Protein AF-A0A5N6DD49-F1 (afdb_monomer_lite)

Structure (mmCIF, N/CA/C/O backbone):
data_AF-A0A5N6DD49-F1
#
_entry.id   AF-A0A5N6DD49-F1
#
loop_
_atom_site.group_PDB
_atom_site.id
_atom_site.type_symbol
_atom_site.label_atom_id
_atom_site.label_alt_id
_atom_site.label_comp_id
_atom_site.label_asym_id
_atom_site.label_entity_id
_atom_site.label_seq_id
_atom_site.pdbx_PDB_ins_code
_atom_site.Cartn_x
_atom_site.Cartn_y
_atom_site.Cartn_z
_atom_site.occupancy
_atom_site.B_iso_or_equiv
_atom_site.auth_seq_id
_atom_site.auth_comp_id
_atom_site.auth_asym_id
_atom_site.auth_atom_id
_atom_site.pdbx_PDB_model_num
ATOM 1 N N . MET A 1 1 ? -5.423 -3.785 -20.013 1.00 72.06 1 MET A N 1
ATOM 2 C CA . MET A 1 1 ? -5.056 -3.921 -18.580 1.00 72.06 1 MET A CA 1
ATOM 3 C C . MET A 1 1 ? -4.762 -2.539 -18.004 1.00 72.06 1 MET A C 1
ATOM 5 O O . MET A 1 1 ? -4.440 -1.664 -18.787 1.00 72.06 1 MET A O 1
ATOM 9 N N . THR A 1 2 ? -4.867 -2.304 -16.691 1.00 79.69 2 THR A N 1
ATOM 10 C CA . THR A 1 2 ? -4.459 -1.018 -16.082 1.00 79.69 2 THR A CA 1
ATOM 11 C C . THR A 1 2 ? -3.216 -1.173 -15.208 1.00 79.69 2 THR A C 1
ATOM 13 O O . THR A 1 2 ? -3.208 -2.033 -14.331 1.00 79.69 2 THR A O 1
ATOM 16 N N . VAL A 1 3 ? -2.209 -0.320 -15.393 1.00 82.31 3 VAL A N 1
ATOM 17 C CA . VAL A 1 3 ? -0.974 -0.258 -14.591 1.00 82.31 3 VAL A CA 1
ATOM 18 C C . VAL A 1 3 ? -1.020 0.966 -13.677 1.00 82.31 3 VAL A C 1
ATOM 20 O O . VAL A 1 3 ? -1.452 2.036 -14.096 1.00 82.31 3 VAL A O 1
ATOM 23 N N . GLN A 1 4 ? -0.597 0.816 -12.421 1.00 85.19 4 GLN A N 1
ATOM 24 C CA . GLN A 1 4 ? -0.536 1.918 -11.457 1.00 85.19 4 GLN A CA 1
ATOM 25 C C . GLN A 1 4 ? 0.721 2.776 -11.691 1.00 85.19 4 GLN A C 1
ATOM 27 O O . GLN A 1 4 ? 1.830 2.243 -11.64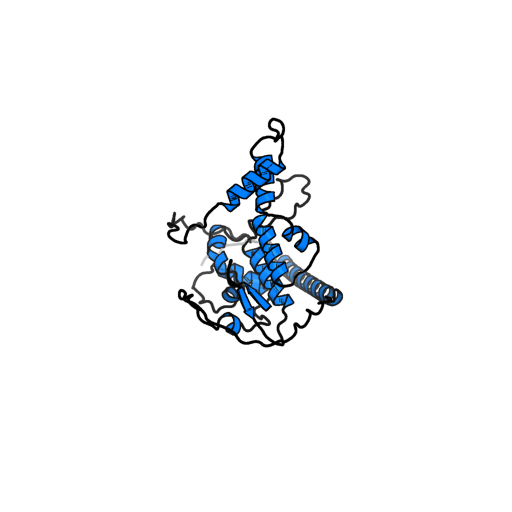3 1.00 85.19 4 GLN A O 1
ATOM 32 N N . THR A 1 5 ? 0.549 4.086 -11.898 1.00 81.38 5 THR A N 1
ATOM 33 C CA . THR A 1 5 ? 1.644 5.051 -12.171 1.00 81.38 5 THR A CA 1
ATOM 34 C C . THR A 1 5 ? 1.873 6.051 -11.028 1.00 81.38 5 THR A C 1
ATOM 36 O O . THR A 1 5 ? 2.933 6.665 -10.912 1.00 81.38 5 THR A O 1
ATOM 39 N N . SER A 1 6 ? 0.892 6.189 -10.133 1.00 84.00 6 SER A N 1
ATOM 40 C CA . SER A 1 6 ? 1.010 6.902 -8.856 1.00 84.00 6 SER A CA 1
ATOM 41 C C . SER A 1 6 ? 0.106 6.267 -7.792 1.00 84.00 6 SER A C 1
ATOM 43 O O . SER A 1 6 ? -0.527 5.239 -8.034 1.00 84.00 6 SER A O 1
ATOM 45 N N . SER A 1 7 ? 0.024 6.854 -6.595 1.00 78.19 7 SER A N 1
ATOM 46 C CA . SER A 1 7 ? -0.873 6.374 -5.536 1.00 78.19 7 SER A CA 1
ATOM 47 C C . SER A 1 7 ? -2.344 6.347 -5.977 1.00 78.19 7 SER A C 1
ATOM 49 O O . SER A 1 7 ? -3.055 5.409 -5.624 1.00 78.19 7 SER A O 1
ATOM 51 N N . SER A 1 8 ? -2.780 7.309 -6.795 1.00 78.19 8 SER A N 1
ATOM 52 C CA . SER A 1 8 ? -4.178 7.477 -7.216 1.00 78.19 8 SER A CA 1
ATOM 53 C C . SER A 1 8 ? -4.422 7.261 -8.717 1.00 78.19 8 SER A C 1
ATOM 55 O O . SER A 1 8 ? -5.568 7.050 -9.118 1.00 78.19 8 SER A O 1
ATOM 57 N N . SER A 1 9 ? -3.380 7.266 -9.556 1.00 80.69 9 SER A N 1
ATOM 58 C CA . SER A 1 9 ? -3.515 7.181 -11.018 1.00 80.69 9 SER A CA 1
ATOM 59 C C . SER A 1 9 ? -3.185 5.807 -11.596 1.00 80.69 9 SER A C 1
ATOM 61 O O . SER A 1 9 ? -2.289 5.087 -11.144 1.00 80.69 9 SER A O 1
ATOM 63 N N . PHE A 1 10 ? -3.907 5.471 -12.664 1.00 83.88 10 PHE A N 1
ATOM 64 C CA . PHE A 1 10 ? -3.741 4.244 -13.428 1.00 83.88 10 PHE A CA 1
ATOM 65 C C . PHE A 1 10 ? -3.747 4.564 -14.920 1.00 83.88 10 PHE A C 1
ATOM 67 O O . PHE A 1 10 ? -4.508 5.421 -15.359 1.00 83.88 10 PHE A O 1
ATOM 74 N N . ARG A 1 11 ? -2.945 3.837 -15.696 1.00 81.06 11 ARG A N 1
ATOM 75 C CA . ARG A 1 11 ? -2.890 3.943 -17.156 1.00 81.06 11 ARG A CA 1
ATOM 76 C C . ARG A 1 11 ? -3.337 2.634 -17.790 1.00 81.06 11 ARG A C 1
ATOM 78 O O . ARG A 1 11 ? -2.928 1.563 -17.341 1.00 81.06 11 ARG A O 1
ATOM 85 N N . SER A 1 12 ? -4.175 2.714 -18.818 1.00 78.88 12 SER A N 1
ATOM 86 C CA . SER A 1 12 ? -4.549 1.552 -19.624 1.00 78.88 12 SER A CA 1
ATOM 87 C C . SER A 1 12 ? -3.409 1.186 -20.570 1.00 78.88 12 SER A C 1
ATOM 89 O O . SER A 1 12 ? -2.875 2.048 -21.253 1.00 78.88 12 SER A O 1
ATOM 91 N N . VAL A 1 13 ? -3.055 -0.092 -20.600 1.00 73.94 13 VAL A N 1
ATOM 92 C CA . VAL A 1 13 ? -2.036 -0.683 -21.468 1.00 73.94 13 VAL A CA 1
ATOM 93 C C . VAL A 1 13 ? -2.682 -1.830 -22.244 1.00 73.94 13 VAL A C 1
ATOM 95 O O . VAL A 1 13 ? -3.425 -2.640 -21.663 1.00 73.94 13 VAL A O 1
ATOM 98 N N . SER A 1 14 ? -2.412 -1.899 -23.545 1.00 66.38 14 SER A N 1
ATOM 99 C CA . SER A 1 14 ? -2.896 -2.938 -24.457 1.00 66.38 14 SER A CA 1
ATOM 100 C C . SER A 1 14 ? -1.765 -3.419 -25.357 1.00 66.38 14 SER A C 1
ATOM 102 O O . SER A 1 14 ? -1.079 -2.603 -25.953 1.00 66.38 14 SER A O 1
ATOM 104 N N . GLY A 1 15 ? -1.608 -4.731 -25.494 1.00 64.06 15 GLY A N 1
ATOM 105 C CA . GLY A 1 15 ? -0.624 -5.351 -26.378 1.00 64.06 15 GLY A CA 1
ATOM 106 C C . GLY A 1 15 ? -0.902 -6.847 -26.488 1.00 64.06 15 GLY A C 1
ATOM 107 O O . GLY A 1 15 ? -1.426 -7.439 -25.542 1.00 64.06 15 GLY A O 1
ATOM 108 N N . SER A 1 16 ? -0.614 -7.436 -27.650 1.00 62.53 16 SER A N 1
ATOM 109 C CA . SER A 1 16 ? -0.923 -8.843 -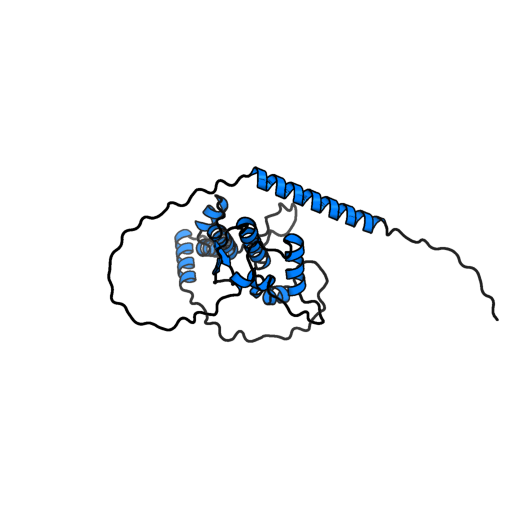27.944 1.00 62.53 16 SER A CA 1
ATOM 110 C C . SER A 1 16 ? -0.049 -9.826 -27.163 1.00 62.53 16 SER A C 1
ATOM 112 O O . SER A 1 16 ? -0.520 -10.906 -26.825 1.00 62.53 16 SER A O 1
ATOM 114 N N . ASP A 1 17 ? 1.178 -9.421 -26.817 1.00 69.75 17 ASP A N 1
ATOM 115 C CA . ASP A 1 17 ? 2.213 -10.309 -26.267 1.00 69.75 17 ASP A CA 1
ATOM 116 C C . ASP A 1 17 ? 2.582 -9.942 -24.817 1.00 69.75 17 ASP A C 1
ATOM 118 O O . ASP A 1 17 ? 3.679 -10.226 -24.339 1.00 69.75 17 ASP A O 1
ATOM 122 N N . ILE A 1 18 ? 1.690 -9.254 -24.098 1.00 74.12 18 ILE A N 1
ATOM 123 C CA . ILE A 1 18 ? 1.957 -8.827 -22.722 1.00 74.12 18 ILE A CA 1
ATOM 124 C C . ILE A 1 18 ? 1.786 -10.021 -21.769 1.00 74.12 18 ILE A C 1
ATOM 126 O O . ILE A 1 18 ? 0.664 -10.491 -21.571 1.00 74.12 18 ILE A O 1
ATOM 130 N N . ASP A 1 19 ? 2.860 -10.443 -21.084 1.00 84.88 19 ASP A N 1
ATOM 131 C CA . ASP A 1 19 ? 2.749 -11.238 -19.848 1.00 84.88 19 ASP A CA 1
ATOM 132 C C . ASP A 1 19 ? 2.123 -10.373 -18.742 1.00 84.88 19 ASP A C 1
ATOM 134 O O . ASP A 1 19 ? 2.788 -9.715 -17.933 1.00 84.88 19 ASP A O 1
ATOM 138 N N . TRP A 1 20 ? 0.793 -10.333 -18.751 1.00 83.25 20 TRP A N 1
ATOM 139 C CA . TRP A 1 20 ? -0.009 -9.535 -17.833 1.00 83.25 20 TRP A CA 1
ATOM 140 C C . TRP A 1 20 ? 0.199 -9.962 -16.379 1.00 83.25 20 TRP A C 1
ATOM 142 O O . TRP A 1 20 ? 0.123 -9.118 -15.484 1.00 83.25 20 TRP A O 1
ATOM 152 N N . PHE A 1 21 ? 0.484 -11.246 -16.134 1.00 88.88 21 PHE A N 1
ATOM 153 C CA . PHE A 1 21 ? 0.705 -11.765 -14.792 1.00 88.88 21 PHE A CA 1
ATOM 154 C C . PHE A 1 21 ? 2.011 -11.217 -14.223 1.00 88.88 21 PHE A C 1
ATOM 156 O O . PHE A 1 21 ? 2.026 -10.715 -13.100 1.00 88.88 21 PHE A O 1
ATOM 163 N N . ASP A 1 22 ? 3.094 -11.248 -15.003 1.00 89.75 22 ASP A N 1
ATOM 164 C CA . ASP A 1 22 ? 4.382 -10.672 -14.612 1.00 89.75 22 ASP A CA 1
ATOM 165 C C . ASP A 1 22 ? 4.272 -9.167 -14.317 1.00 89.75 22 ASP A C 1
ATOM 167 O O . ASP A 1 22 ? 4.733 -8.702 -13.270 1.00 89.75 22 ASP A O 1
ATOM 171 N N . VAL A 1 23 ? 3.573 -8.410 -15.168 1.00 89.62 23 VAL A N 1
ATOM 172 C CA . VAL A 1 23 ? 3.316 -6.975 -14.949 1.00 89.62 23 VAL A CA 1
ATOM 173 C C . VAL A 1 23 ? 2.520 -6.749 -13.664 1.00 89.62 23 VAL A C 1
ATOM 175 O O . VAL A 1 23 ? 2.908 -5.934 -12.823 1.00 89.62 23 VAL A O 1
ATOM 178 N N . ALA A 1 24 ? 1.419 -7.478 -13.483 1.00 90.69 24 ALA A N 1
ATOM 179 C CA . ALA A 1 24 ? 0.554 -7.363 -12.316 1.00 90.69 24 ALA A CA 1
ATOM 180 C C . ALA A 1 24 ? 1.310 -7.705 -11.021 1.00 90.69 24 ALA A C 1
ATOM 182 O O . ALA A 1 24 ? 1.208 -6.989 -10.021 1.00 90.69 24 ALA A O 1
ATOM 183 N N . TYR A 1 25 ? 2.124 -8.759 -11.055 1.00 92.44 25 TYR A N 1
ATOM 184 C CA . TYR A 1 25 ? 2.948 -9.191 -9.934 1.00 92.44 25 TYR A CA 1
ATOM 185 C C . TYR A 1 25 ? 4.006 -8.144 -9.565 1.00 92.44 25 TYR A C 1
ATOM 187 O O . TYR A 1 25 ? 4.161 -7.812 -8.389 1.00 92.44 25 TYR A O 1
ATOM 195 N N . ARG A 1 26 ? 4.679 -7.547 -10.557 1.00 93.19 26 ARG A N 1
ATOM 196 C CA . ARG A 1 26 ? 5.645 -6.454 -10.343 1.00 93.19 26 ARG A CA 1
ATOM 197 C C . ARG A 1 26 ? 4.991 -5.217 -9.738 1.00 93.19 26 ARG A C 1
ATOM 199 O O . ARG A 1 26 ? 5.568 -4.616 -8.835 1.00 93.19 26 ARG A O 1
ATOM 206 N N . VAL A 1 27 ? 3.783 -4.852 -10.179 1.00 92.88 27 VAL A N 1
ATOM 207 C CA . VAL A 1 27 ? 3.020 -3.732 -9.598 1.00 92.88 27 VAL A CA 1
ATOM 208 C C . VAL A 1 27 ? 2.700 -3.994 -8.122 1.00 92.88 27 VAL A C 1
ATOM 210 O O . VAL A 1 27 ? 2.912 -3.106 -7.293 1.00 92.88 27 VAL A O 1
ATOM 213 N N . LEU A 1 28 ? 2.256 -5.206 -7.769 1.00 93.81 28 LEU A N 1
ATOM 214 C CA . LEU A 1 28 ? 2.026 -5.580 -6.368 1.00 93.81 28 LEU A CA 1
ATOM 215 C C . LEU A 1 28 ? 3.316 -5.585 -5.549 1.00 93.81 28 LEU A C 1
ATOM 217 O O . LEU A 1 28 ? 3.336 -5.070 -4.433 1.00 93.81 28 LEU A O 1
ATOM 221 N N . TRP A 1 29 ? 4.408 -6.112 -6.097 1.00 93.31 29 TRP A N 1
ATOM 222 C CA . TRP A 1 29 ? 5.694 -6.121 -5.409 1.00 93.31 29 TRP A CA 1
ATOM 223 C C . TRP A 1 29 ? 6.203 -4.701 -5.136 1.00 93.31 29 TRP A C 1
ATOM 225 O O . TRP A 1 29 ? 6.680 -4.406 -4.042 1.00 93.31 29 TRP A O 1
ATOM 235 N N . LEU A 1 30 ? 6.036 -3.789 -6.096 1.00 93.12 30 LEU A N 1
ATOM 236 C CA . LEU A 1 30 ? 6.362 -2.377 -5.915 1.00 93.12 30 LEU A CA 1
ATOM 237 C C . LEU A 1 30 ? 5.460 -1.701 -4.880 1.00 93.12 30 LEU A C 1
ATOM 239 O O . LEU A 1 30 ? 5.961 -0.912 -4.084 1.00 93.12 30 LEU A O 1
ATOM 243 N N . TYR A 1 31 ? 4.164 -2.031 -4.827 1.00 93.19 31 TYR A N 1
ATOM 244 C CA . TYR A 1 31 ? 3.298 -1.563 -3.740 1.00 93.19 31 TYR A CA 1
ATOM 245 C C . TYR A 1 31 ? 3.819 -2.036 -2.382 1.00 93.19 31 TYR A C 1
ATOM 247 O O . TYR A 1 31 ? 3.979 -1.228 -1.469 1.00 93.19 31 TYR A O 1
ATOM 255 N N . ALA A 1 32 ? 4.155 -3.321 -2.264 1.00 91.06 32 ALA A N 1
ATOM 256 C CA . ALA A 1 32 ? 4.719 -3.880 -1.044 1.00 91.06 32 ALA A CA 1
ATOM 257 C C . ALA A 1 32 ? 6.033 -3.189 -0.648 1.00 91.06 32 ALA A C 1
ATOM 259 O O . ALA A 1 32 ? 6.237 -2.908 0.529 1.00 91.06 32 ALA A O 1
ATOM 260 N N . LEU A 1 33 ? 6.900 -2.863 -1.613 1.00 88.94 33 LEU A N 1
ATOM 261 C CA . LEU A 1 33 ? 8.142 -2.134 -1.357 1.00 88.94 33 LEU A CA 1
ATOM 262 C C . LEU A 1 33 ? 7.893 -0.681 -0.929 1.00 88.94 33 LEU A C 1
ATOM 264 O O . LEU A 1 33 ? 8.643 -0.159 -0.107 1.00 88.94 33 LEU A O 1
ATOM 268 N N . ARG A 1 34 ? 6.858 -0.018 -1.455 1.00 90.38 34 ARG A N 1
ATOM 269 C CA . ARG A 1 34 ? 6.469 1.333 -1.020 1.00 90.38 34 ARG A CA 1
ATOM 270 C C . ARG A 1 34 ? 5.955 1.313 0.412 1.00 90.38 34 ARG A C 1
ATOM 272 O O . ARG A 1 34 ? 6.434 2.089 1.233 1.00 90.38 34 ARG A O 1
ATOM 279 N N . GLU A 1 35 ? 5.057 0.385 0.724 1.00 89.12 35 GLU A N 1
ATOM 280 C CA . GLU A 1 35 ? 4.308 0.369 1.983 1.00 89.12 35 GLU A CA 1
ATOM 281 C C . GLU A 1 35 ? 4.829 -0.635 3.021 1.00 89.12 35 GLU A C 1
ATOM 283 O O . GLU A 1 35 ? 4.144 -0.927 3.997 1.00 89.12 35 GLU A O 1
ATOM 288 N N . TYR A 1 36 ? 6.055 -1.151 2.871 1.00 83.56 36 TYR A N 1
ATOM 289 C CA . TYR A 1 36 ? 6.581 -2.236 3.717 1.00 83.56 36 TYR A CA 1
ATOM 290 C C . TYR A 1 36 ? 6.594 -1.929 5.225 1.00 83.56 36 TYR A C 1
ATOM 292 O O . TYR A 1 36 ? 6.574 -2.853 6.035 1.00 83.56 36 TYR A O 1
ATOM 300 N N . LEU A 1 37 ? 6.667 -0.649 5.606 1.00 79.44 37 LEU A N 1
ATOM 301 C CA . LEU A 1 37 ? 6.656 -0.208 7.005 1.00 79.44 37 LEU A CA 1
ATOM 302 C C . LEU A 1 37 ? 5.273 -0.330 7.650 1.00 79.44 37 LEU A C 1
ATOM 304 O O . LEU A 1 37 ? 5.179 -0.536 8.857 1.00 79.44 37 LEU A O 1
ATOM 308 N N . GLU A 1 38 ? 4.222 -0.191 6.846 1.00 82.06 38 GLU A N 1
ATOM 309 C CA . GLU A 1 38 ? 2.825 -0.208 7.285 1.00 82.06 38 GLU A CA 1
ATOM 310 C C . GLU A 1 38 ? 2.114 -1.517 6.916 1.00 82.06 38 GLU A C 1
ATOM 312 O O . GLU A 1 38 ? 1.071 -1.859 7.482 1.00 82.06 38 GLU A O 1
ATOM 317 N N . MET A 1 39 ? 2.705 -2.289 6.001 1.00 80.19 39 MET A N 1
ATOM 318 C CA . MET A 1 39 ? 2.295 -3.649 5.696 1.00 80.19 39 MET A CA 1
ATOM 319 C C . MET A 1 39 ? 2.447 -4.547 6.930 1.00 80.19 39 MET A C 1
ATOM 321 O O . MET A 1 39 ? 3.466 -4.506 7.627 1.00 80.19 39 MET A O 1
ATOM 325 N N . PRO A 1 40 ? 1.457 -5.410 7.202 1.00 67.25 40 PRO A N 1
ATOM 326 C CA . PRO A 1 40 ? 1.529 -6.322 8.328 1.00 67.25 40 PRO A CA 1
ATOM 327 C C . PRO A 1 40 ? 2.702 -7.287 8.157 1.00 67.25 40 PRO A C 1
ATOM 329 O O . PRO A 1 40 ? 2.756 -8.064 7.205 1.00 67.25 40 PRO A O 1
ATOM 332 N N . ALA A 1 41 ? 3.623 -7.294 9.119 1.00 61.66 41 ALA A N 1
ATOM 333 C CA . ALA A 1 41 ? 4.551 -8.404 9.247 1.00 61.66 41 ALA A CA 1
ATOM 334 C C . ALA A 1 41 ? 3.756 -9.637 9.686 1.00 61.66 41 ALA A C 1
ATOM 336 O O . ALA A 1 41 ? 2.996 -9.559 10.657 1.00 61.66 41 ALA A O 1
ATOM 337 N N . GLU A 1 42 ? 3.944 -10.777 9.013 1.00 56.69 42 GLU A N 1
ATOM 338 C CA . GLU A 1 42 ? 3.375 -12.030 9.501 1.00 56.69 42 GLU A CA 1
ATOM 339 C C . GLU A 1 42 ? 3.728 -12.198 10.986 1.00 56.69 42 GLU A C 1
ATOM 341 O O . GLU A 1 42 ? 4.899 -12.013 11.363 1.00 56.69 42 GLU A O 1
ATOM 346 N N . PRO A 1 43 ? 2.749 -12.529 11.848 1.00 53.75 43 PRO A N 1
ATOM 347 C CA . PRO A 1 43 ? 3.016 -12.819 13.241 1.00 53.75 43 PRO A CA 1
ATOM 348 C C . PRO A 1 43 ? 3.829 -14.110 13.299 1.00 53.75 43 PRO A C 1
ATOM 350 O O . PRO A 1 43 ? 3.301 -15.212 13.442 1.00 53.75 43 PRO A O 1
ATOM 353 N N . LYS A 1 44 ? 5.153 -13.987 13.181 1.00 52.53 44 LYS A N 1
ATOM 354 C CA . LYS A 1 44 ? 6.063 -15.086 13.478 1.00 52.53 44 LYS A CA 1
ATOM 355 C C . LYS A 1 44 ? 5.764 -15.484 14.918 1.00 52.53 44 LYS A C 1
ATOM 357 O O . LYS A 1 44 ? 5.856 -14.636 15.808 1.00 52.53 44 LYS A O 1
ATOM 362 N N . LYS A 1 45 ? 5.398 -16.750 15.146 1.00 49.97 45 LYS A N 1
ATOM 363 C CA . LYS A 1 45 ? 5.266 -17.344 16.485 1.00 49.97 45 LYS A CA 1
ATOM 364 C C . LYS A 1 45 ? 6.631 -17.271 17.178 1.00 49.97 45 LYS A C 1
ATOM 366 O O . LYS A 1 45 ? 7.409 -18.216 17.142 1.00 49.97 45 LYS A O 1
ATOM 371 N N . LYS A 1 46 ? 6.976 -16.117 17.744 1.00 51.47 46 LYS A N 1
ATOM 372 C CA . LYS A 1 46 ? 8.187 -15.941 18.540 1.00 51.47 46 LYS A CA 1
ATOM 373 C C . LYS A 1 46 ? 7.854 -16.370 19.963 1.00 51.47 46 LYS A C 1
ATOM 375 O O . LYS A 1 46 ? 6.980 -15.784 20.590 1.00 51.47 46 LYS A O 1
ATOM 380 N N . LEU A 1 47 ? 8.564 -17.383 20.457 1.00 53.06 47 LEU A N 1
ATOM 381 C CA . LEU A 1 47 ? 8.446 -17.886 21.833 1.00 53.06 47 LEU A CA 1
ATOM 382 C C . LEU A 1 47 ? 8.877 -16.844 22.885 1.00 53.06 47 LEU A C 1
ATOM 384 O O . LEU A 1 47 ? 8.472 -16.937 24.036 1.00 53.06 47 LEU A O 1
ATOM 388 N N . ALA A 1 48 ? 9.637 -15.822 22.486 1.00 51.69 48 ALA A N 1
ATOM 389 C CA . ALA A 1 48 ? 9.919 -14.631 23.280 1.00 51.69 48 ALA A CA 1
ATOM 390 C C . ALA A 1 48 ? 10.358 -13.499 22.338 1.00 51.69 48 ALA A C 1
ATOM 392 O O . ALA A 1 48 ? 11.449 -13.520 21.773 1.00 51.69 48 ALA A O 1
ATOM 393 N N . GLY A 1 49 ? 9.488 -12.525 22.100 1.00 48.62 49 GLY A N 1
ATOM 394 C CA . GLY A 1 49 ? 9.805 -11.332 21.321 1.00 48.62 49 GLY A CA 1
ATOM 395 C C . GLY A 1 49 ? 8.629 -10.358 21.335 1.00 48.62 49 GLY A C 1
ATOM 396 O O . GLY A 1 49 ? 7.497 -10.800 21.543 1.00 48.62 49 GLY A O 1
ATOM 397 N N . PRO A 1 50 ? 8.866 -9.048 21.145 1.00 44.12 50 PRO A N 1
ATOM 398 C CA . PRO A 1 50 ? 7.779 -8.080 21.081 1.00 44.12 50 PRO A CA 1
ATOM 399 C C . PRO A 1 50 ? 6.783 -8.493 19.992 1.00 44.12 50 PRO A C 1
ATOM 401 O O . PRO A 1 50 ? 7.186 -8.998 18.937 1.00 44.12 50 PRO A O 1
ATOM 404 N N . ARG A 1 51 ? 5.484 -8.330 20.287 1.00 47.97 51 ARG A N 1
ATOM 405 C CA . ARG A 1 51 ? 4.383 -8.627 19.357 1.00 47.97 51 ARG A CA 1
ATOM 406 C C . ARG A 1 51 ? 4.695 -7.978 18.003 1.00 47.97 51 ARG A C 1
ATOM 408 O O . ARG A 1 51 ? 5.195 -6.855 17.973 1.00 47.97 51 ARG A O 1
ATOM 415 N N . SER A 1 52 ? 4.447 -8.702 16.909 1.00 54.03 52 SER A N 1
ATOM 416 C CA . SER A 1 52 ? 4.563 -8.171 15.544 1.00 54.03 52 SER A CA 1
ATOM 417 C C . SER A 1 52 ? 3.868 -6.810 15.452 1.00 54.03 52 SER A C 1
ATOM 419 O O . SER A 1 52 ? 2.826 -6.620 16.084 1.00 54.03 52 SER A O 1
ATOM 421 N N . GLY A 1 53 ? 4.474 -5.875 14.713 1.00 58.06 53 GLY A N 1
ATOM 422 C CA . GLY A 1 53 ? 3.979 -4.507 14.562 1.00 58.06 53 GLY A CA 1
ATOM 423 C C . GLY A 1 53 ? 2.492 -4.456 14.205 1.00 58.06 53 GLY A C 1
ATOM 424 O O . GLY A 1 53 ? 1.958 -5.363 13.566 1.00 58.06 53 GLY A O 1
ATOM 425 N N . GLN A 1 54 ? 1.823 -3.413 14.688 1.00 64.00 54 GLN A N 1
ATOM 426 C CA . GLN A 1 54 ? 0.394 -3.200 14.500 1.00 64.00 54 GLN A CA 1
ATOM 427 C C . GLN A 1 54 ? 0.070 -3.070 13.003 1.00 64.00 54 GLN A C 1
ATOM 429 O O . GLN A 1 54 ? 0.732 -2.328 12.287 1.00 64.00 54 GLN A O 1
ATOM 434 N N . VAL A 1 55 ? -0.929 -3.822 12.539 1.00 69.31 55 VAL A N 1
ATOM 435 C CA . VAL A 1 55 ? -1.378 -3.846 11.137 1.00 69.31 55 VAL A CA 1
ATOM 436 C C . VAL A 1 55 ? -1.923 -2.470 10.752 1.00 69.31 55 VAL A C 1
ATOM 438 O O . VAL A 1 55 ? -2.783 -1.966 11.469 1.00 69.31 55 VAL A O 1
ATOM 441 N N . ASN A 1 56 ? -1.504 -1.871 9.635 1.00 83.69 56 ASN A N 1
ATOM 442 C CA . ASN A 1 56 ? -2.289 -0.790 9.038 1.00 83.69 56 ASN A CA 1
ATOM 443 C C . ASN A 1 56 ? -3.369 -1.403 8.130 1.00 83.69 56 ASN A C 1
ATOM 445 O O . ASN A 1 56 ? -3.085 -1.864 7.023 1.00 83.69 56 ASN A O 1
ATOM 449 N N . GLU A 1 57 ? -4.616 -1.454 8.609 1.00 87.19 57 GLU A N 1
ATOM 450 C CA . GLU A 1 57 ? -5.744 -2.046 7.881 1.00 87.19 57 GLU A CA 1
ATOM 451 C C . GLU A 1 57 ? -6.024 -1.326 6.565 1.00 87.19 57 GLU A C 1
ATOM 453 O O . GLU A 1 57 ? -6.433 -1.974 5.604 1.00 87.19 57 GLU A O 1
ATOM 458 N N . LYS A 1 58 ? -5.752 -0.018 6.496 1.00 88.81 58 LYS A N 1
ATOM 459 C CA . LYS A 1 58 ? -5.948 0.773 5.280 1.00 88.81 58 LYS A CA 1
ATOM 460 C C . LYS A 1 58 ? -4.982 0.343 4.179 1.00 88.81 58 LYS A C 1
ATOM 462 O O . LYS A 1 58 ? -5.425 0.045 3.076 1.00 88.81 58 LYS A O 1
ATOM 467 N N . VAL A 1 59 ? -3.695 0.204 4.499 1.00 90.25 59 VAL A N 1
ATOM 468 C CA . VAL A 1 59 ? -2.675 -0.280 3.550 1.00 90.25 59 VAL A CA 1
ATOM 469 C C . VAL A 1 59 ? -2.988 -1.697 3.077 1.00 90.25 59 VAL A C 1
ATOM 471 O O . VAL A 1 59 ? -2.863 -2.007 1.895 1.00 90.25 59 VAL A O 1
ATOM 474 N N . LEU A 1 60 ? -3.447 -2.569 3.978 1.00 89.81 60 LEU A N 1
ATOM 475 C CA . LEU A 1 60 ? -3.814 -3.933 3.603 1.00 89.81 60 LEU A CA 1
ATOM 476 C C . LEU A 1 60 ? -5.056 -3.976 2.694 1.00 89.81 60 LEU A C 1
ATOM 478 O O . LEU A 1 60 ? -5.088 -4.748 1.735 1.00 89.81 60 LEU A O 1
ATOM 482 N N . PHE A 1 61 ? -6.065 -3.149 2.980 1.00 91.38 61 PHE A N 1
ATOM 483 C CA . PHE A 1 61 ? -7.260 -3.009 2.149 1.00 91.38 61 PHE A CA 1
ATOM 484 C C . PHE A 1 61 ? -6.922 -2.449 0.761 1.00 91.38 61 PHE A C 1
ATOM 486 O O . PHE A 1 61 ? -7.393 -2.964 -0.253 1.00 91.38 61 PHE A O 1
ATOM 493 N N . GLU A 1 62 ? -6.070 -1.428 0.695 1.00 92.00 62 GLU A N 1
ATOM 494 C CA . GLU A 1 62 ? -5.595 -0.845 -0.560 1.00 92.00 62 GLU A CA 1
ATOM 495 C C . GLU A 1 62 ? -4.768 -1.846 -1.376 1.00 92.00 62 GLU A C 1
ATOM 497 O O . GLU A 1 62 ? -4.970 -1.963 -2.586 1.00 92.00 62 GLU A O 1
ATOM 502 N N . PHE A 1 63 ? -3.904 -2.633 -0.728 1.00 93.38 63 PHE A N 1
ATOM 503 C CA . PHE A 1 63 ? -3.165 -3.713 -1.380 1.00 93.38 63 PHE A CA 1
ATOM 504 C C . PHE A 1 63 ? -4.104 -4.773 -1.973 1.00 93.38 63 PHE A C 1
ATOM 506 O O . PHE A 1 63 ? -3.948 -5.166 -3.131 1.00 93.38 63 PHE A O 1
ATOM 513 N N . ALA A 1 64 ? -5.123 -5.199 -1.217 1.00 93.44 64 ALA A N 1
ATOM 514 C CA . ALA A 1 64 ? -6.143 -6.129 -1.703 1.00 93.44 64 ALA A CA 1
ATOM 515 C C . ALA A 1 64 ? -6.966 -5.532 -2.859 1.00 93.44 64 ALA A C 1
ATOM 517 O O . ALA A 1 64 ? -7.243 -6.222 -3.842 1.00 93.44 64 ALA A O 1
ATOM 518 N N . SER A 1 65 ? -7.302 -4.242 -2.779 1.00 92.69 65 SER A N 1
ATOM 519 C CA . SER A 1 65 ? -8.016 -3.500 -3.828 1.00 92.69 65 SER A CA 1
ATOM 520 C C . SER A 1 65 ? -7.204 -3.428 -5.112 1.00 92.69 65 SER A C 1
ATOM 522 O O . SER A 1 65 ? -7.731 -3.679 -6.197 1.00 92.69 65 SER A O 1
ATOM 524 N N . LEU A 1 66 ? -5.903 -3.157 -4.996 1.00 93.56 66 LEU A N 1
ATOM 525 C CA . LEU A 1 66 ? -4.981 -3.160 -6.122 1.00 93.56 66 LEU A CA 1
ATOM 526 C C . LEU A 1 66 ? -4.868 -4.556 -6.741 1.00 93.56 66 LEU A C 1
ATOM 528 O O . LEU A 1 66 ? -5.012 -4.691 -7.954 1.00 93.56 66 LEU A O 1
ATOM 532 N N . ALA A 1 67 ? -4.684 -5.600 -5.928 1.00 94.44 67 ALA A N 1
ATOM 533 C CA . ALA A 1 67 ? -4.615 -6.979 -6.409 1.00 94.44 67 ALA A CA 1
ATOM 534 C C . ALA A 1 67 ? -5.895 -7.376 -7.159 1.00 94.44 67 ALA A C 1
ATOM 536 O O . ALA A 1 67 ? -5.839 -7.903 -8.271 1.00 94.44 67 ALA A O 1
ATOM 537 N N . HIS A 1 68 ? -7.059 -7.038 -6.606 1.00 93.44 68 HIS A N 1
ATOM 538 C CA . HIS A 1 68 ? -8.335 -7.278 -7.264 1.00 93.44 68 HIS A CA 1
ATOM 539 C C . HIS A 1 68 ? -8.471 -6.495 -8.578 1.00 93.44 68 HIS A C 1
ATOM 541 O O . HIS A 1 68 ? -8.902 -7.048 -9.593 1.00 93.44 68 HIS A O 1
ATOM 547 N N . LYS A 1 69 ? -8.052 -5.230 -8.615 1.00 90.06 69 LYS A N 1
ATOM 548 C CA . LYS A 1 69 ? -8.067 -4.427 -9.844 1.00 90.06 69 LYS A CA 1
ATOM 549 C C . LYS A 1 69 ? -7.151 -4.998 -10.933 1.00 90.06 69 LYS A C 1
ATOM 551 O O . LYS A 1 69 ? -7.491 -4.931 -12.109 1.00 90.06 69 LYS A O 1
ATOM 556 N N . LEU A 1 70 ? -6.032 -5.603 -10.542 1.00 90.12 70 LEU A N 1
ATOM 557 C CA . LEU A 1 70 ? -5.078 -6.256 -11.443 1.00 90.12 70 LEU A CA 1
ATOM 558 C C . LEU A 1 70 ? -5.515 -7.656 -11.911 1.00 90.12 70 LEU A C 1
ATOM 560 O O . LEU A 1 70 ? -4.819 -8.268 -12.712 1.00 90.12 70 LEU A O 1
ATOM 564 N N . GLY A 1 71 ? -6.659 -8.158 -11.436 1.00 90.12 71 GLY A N 1
ATOM 565 C CA . GLY A 1 71 ? -7.213 -9.450 -11.851 1.00 90.12 71 GLY A CA 1
ATOM 566 C C . GLY A 1 71 ? -6.918 -10.614 -10.904 1.00 90.12 71 GLY A C 1
ATOM 567 O O . GLY A 1 71 ? -7.455 -11.697 -11.113 1.00 90.12 71 GLY A O 1
ATOM 568 N N . PHE A 1 72 ? -6.164 -10.410 -9.818 1.00 91.81 72 PHE A N 1
ATOM 569 C CA . PHE A 1 72 ? -5.963 -11.456 -8.813 1.00 91.81 72 PHE A CA 1
ATOM 570 C C . PHE A 1 72 ? -7.269 -11.747 -8.069 1.00 91.81 72 PHE A C 1
ATOM 572 O O . PHE A 1 72 ? -8.000 -10.838 -7.656 1.00 91.81 72 PHE A O 1
ATOM 579 N N . ARG A 1 73 ? -7.584 -13.029 -7.896 1.00 92.00 73 ARG A N 1
ATOM 580 C CA . ARG A 1 73 ? -8.788 -13.496 -7.205 1.00 92.00 73 ARG A CA 1
ATOM 581 C C . ARG A 1 73 ? -8.388 -14.565 -6.197 1.00 92.00 73 ARG A C 1
ATOM 583 O O . ARG A 1 73 ? -7.742 -15.540 -6.549 1.00 92.00 73 ARG A O 1
ATOM 590 N N . SER A 1 74 ? -8.769 -14.362 -4.946 1.00 93.56 74 SER A N 1
ATOM 591 C CA . SER A 1 74 ? -8.692 -15.366 -3.889 1.00 93.56 74 SER A CA 1
ATOM 592 C C . SER A 1 74 ? -9.742 -15.036 -2.835 1.00 93.56 74 SER A C 1
ATOM 594 O O . SER A 1 74 ? -10.122 -13.867 -2.698 1.00 93.56 74 SER A O 1
ATOM 596 N N . GLU A 1 75 ? -10.185 -16.039 -2.076 1.00 92.75 75 GLU A N 1
ATOM 597 C CA . GLU A 1 75 ? -11.089 -15.830 -0.934 1.00 92.75 75 GLU A CA 1
ATOM 598 C C . GLU A 1 75 ? -10.502 -14.791 0.024 1.00 92.75 75 GLU A C 1
ATOM 600 O O . GLU A 1 75 ? -11.176 -13.857 0.439 1.00 92.75 75 GLU A O 1
ATOM 605 N N . ARG A 1 76 ? -9.185 -14.849 0.252 1.00 90.69 76 ARG A N 1
ATOM 606 C CA . ARG A 1 76 ? -8.489 -13.898 1.117 1.00 90.69 76 ARG A CA 1
ATOM 607 C C . ARG A 1 76 ? -8.573 -12.450 0.628 1.00 90.69 76 ARG A C 1
ATOM 609 O O . ARG A 1 76 ? -8.717 -11.548 1.450 1.00 90.69 76 ARG A O 1
ATOM 616 N N . ILE A 1 77 ? -8.451 -12.214 -0.681 1.00 92.50 77 ILE A N 1
ATOM 617 C CA . ILE A 1 77 ? -8.625 -10.875 -1.262 1.00 92.50 77 ILE A CA 1
ATOM 618 C C . ILE A 1 77 ? -10.078 -10.431 -1.083 1.00 92.50 77 ILE A C 1
ATOM 620 O O . ILE A 1 77 ? -10.314 -9.303 -0.666 1.00 92.50 77 ILE A O 1
ATOM 624 N N . GLN A 1 78 ? -11.047 -11.309 -1.349 1.00 92.88 78 GLN A N 1
ATOM 625 C CA . GLN A 1 78 ? -12.469 -10.990 -1.199 1.00 92.88 78 GLN A CA 1
ATOM 626 C C . GLN A 1 78 ? -12.832 -10.649 0.252 1.00 92.88 78 GLN A C 1
ATOM 628 O O . GLN A 1 78 ? -13.482 -9.633 0.482 1.00 92.88 78 GLN A O 1
ATOM 633 N N . ASP A 1 79 ? -12.345 -11.421 1.222 1.00 91.69 79 ASP A N 1
ATOM 634 C CA . ASP A 1 79 ? -12.533 -11.158 2.650 1.00 91.69 79 ASP A CA 1
ATOM 635 C C . ASP A 1 79 ? -11.987 -9.790 3.055 1.00 91.69 79 ASP A C 1
ATOM 637 O O . ASP A 1 79 ? -12.617 -9.062 3.819 1.00 91.69 79 ASP A O 1
ATOM 641 N N . LEU A 1 80 ? -10.799 -9.425 2.559 1.00 90.50 80 LEU A N 1
ATOM 642 C CA . LEU A 1 80 ? -10.205 -8.120 2.845 1.00 90.50 80 LEU A CA 1
ATOM 643 C C . LEU A 1 80 ? -11.035 -6.981 2.249 1.00 90.50 80 LEU A C 1
ATOM 645 O O . LEU A 1 80 ? -11.181 -5.957 2.904 1.00 90.50 80 LEU A O 1
ATOM 649 N N . LEU A 1 81 ? -11.614 -7.169 1.061 1.00 91.31 81 LEU A N 1
ATOM 650 C CA . LEU A 1 81 ? -12.454 -6.166 0.400 1.00 91.31 81 LEU A CA 1
ATOM 651 C C . LEU A 1 81 ? -13.844 -6.011 1.019 1.00 91.31 81 LEU A C 1
ATOM 653 O O . LEU A 1 81 ? -14.438 -4.942 0.917 1.00 91.31 81 LEU A O 1
ATOM 657 N N . GLN A 1 82 ? -14.374 -7.057 1.653 1.00 89.88 82 GLN A N 1
ATOM 658 C CA . GLN A 1 82 ? -15.643 -6.975 2.382 1.00 89.88 82 GLN A CA 1
ATOM 659 C C . GLN A 1 82 ? -15.513 -6.207 3.704 1.00 89.88 82 GLN A C 1
ATOM 661 O O . GLN A 1 82 ? -16.519 -5.786 4.277 1.00 89.88 82 GLN A O 1
ATOM 666 N N . ARG A 1 83 ? -14.289 -6.031 4.212 1.00 87.06 83 ARG A N 1
ATOM 667 C CA . ARG A 1 83 ? -14.029 -5.319 5.464 1.00 87.06 83 ARG A CA 1
ATOM 668 C C . ARG A 1 83 ? -13.865 -3.830 5.197 1.00 87.06 83 ARG A C 1
ATOM 670 O O . ARG A 1 83 ? -13.104 -3.425 4.328 1.00 87.06 83 ARG A O 1
ATOM 677 N N . ASP A 1 84 ? -14.543 -3.020 6.000 1.00 88.44 84 ASP A N 1
ATOM 678 C CA . ASP A 1 84 ? -14.340 -1.573 6.032 1.00 88.44 84 ASP A CA 1
ATOM 679 C C . ASP A 1 84 ? -13.091 -1.264 6.892 1.00 88.44 84 ASP A C 1
ATOM 681 O O . ASP A 1 84 ? -13.107 -1.547 8.100 1.00 88.44 84 ASP A O 1
ATOM 685 N N . PRO A 1 85 ? -12.000 -0.723 6.307 1.00 90.00 85 PRO A N 1
ATOM 686 C CA . PRO A 1 85 ? -10.775 -0.436 7.049 1.00 90.00 85 PRO A CA 1
ATOM 687 C C . PRO A 1 85 ? -11.001 0.600 8.157 1.00 90.00 85 PRO A C 1
ATOM 689 O O . PRO A 1 85 ? -10.457 0.434 9.251 1.00 90.00 85 PRO A O 1
ATOM 692 N N . ASP A 1 86 ? -11.850 1.609 7.940 1.00 90.88 86 ASP A N 1
ATOM 693 C CA . ASP A 1 86 ? -12.160 2.623 8.954 1.00 90.88 86 ASP A CA 1
ATOM 694 C C . ASP A 1 86 ? -12.947 2.007 10.109 1.00 90.88 86 ASP A C 1
ATOM 696 O O . ASP A 1 86 ? -12.738 2.354 11.273 1.00 90.88 86 ASP A O 1
ATOM 700 N N . ARG A 1 87 ? -13.819 1.037 9.817 1.00 93.12 87 ARG A N 1
ATOM 701 C CA . ARG A 1 87 ? -14.547 0.276 10.843 1.00 93.12 87 ARG A CA 1
ATOM 702 C C . ARG A 1 87 ? -13.613 -0.566 11.712 1.00 93.12 87 ARG A C 1
ATOM 704 O O . ARG A 1 87 ? -13.789 -0.613 12.932 1.00 93.12 87 ARG A O 1
ATOM 711 N N . GLU A 1 88 ? -12.614 -1.214 11.118 1.00 90.69 88 GLU A N 1
ATOM 712 C CA . GLU A 1 88 ? -11.608 -1.990 11.856 1.00 90.69 88 GLU A CA 1
ATOM 713 C C . GLU A 1 88 ? -10.696 -1.085 12.697 1.00 90.69 88 GLU A C 1
ATOM 715 O O . GLU A 1 88 ? -10.457 -1.365 13.878 1.00 90.69 88 GLU A O 1
ATOM 720 N N . ILE A 1 89 ? -10.259 0.048 12.137 1.00 89.81 89 ILE A N 1
ATOM 721 C CA . ILE A 1 89 ? -9.476 1.060 12.856 1.00 89.81 89 ILE A CA 1
ATOM 722 C C . ILE A 1 89 ? -10.283 1.621 14.032 1.00 89.81 89 ILE A C 1
ATOM 724 O O . ILE A 1 89 ? -9.766 1.660 15.149 1.00 89.81 89 ILE A O 1
ATOM 728 N N . ALA A 1 90 ? -11.549 1.987 13.817 1.00 93.00 90 ALA A N 1
ATOM 729 C CA . ALA A 1 90 ? -12.454 2.484 14.850 1.00 93.00 90 ALA A CA 1
ATOM 730 C C . ALA A 1 90 ? -12.659 1.463 15.975 1.00 93.00 90 ALA A C 1
ATOM 732 O O . ALA A 1 90 ? -12.518 1.791 17.156 1.00 93.00 90 ALA A O 1
ATOM 733 N N . ARG A 1 91 ? -12.934 0.198 15.629 1.00 91.94 91 ARG A N 1
ATOM 734 C CA . ARG A 1 91 ? -13.061 -0.891 16.608 1.00 91.94 91 ARG A CA 1
ATOM 735 C C . ARG A 1 91 ? -11.791 -1.046 17.426 1.00 91.94 91 ARG A C 1
ATOM 737 O O . ARG A 1 91 ? -11.859 -1.102 18.654 1.00 91.94 91 ARG A O 1
ATOM 744 N N . ARG A 1 92 ? -10.637 -1.099 16.766 1.00 88.94 92 ARG A N 1
ATOM 745 C CA . ARG A 1 92 ? -9.352 -1.227 17.448 1.00 88.94 92 ARG A CA 1
ATOM 746 C C . ARG A 1 92 ? -9.092 -0.040 18.365 1.00 88.94 92 ARG A C 1
ATOM 748 O O . ARG A 1 92 ? -8.759 -0.265 19.522 1.00 88.94 92 ARG A O 1
ATOM 755 N N . LEU A 1 93 ? -9.284 1.187 17.880 1.00 91.56 93 LEU A N 1
ATOM 756 C CA . LEU A 1 93 ? -9.135 2.414 18.660 1.00 91.56 93 LEU A CA 1
ATOM 757 C C . LEU A 1 93 ? -9.970 2.350 19.940 1.00 91.56 93 LEU A C 1
ATOM 759 O O . LEU A 1 93 ? -9.445 2.580 21.023 1.00 91.56 93 LEU A O 1
ATOM 763 N N . LEU A 1 94 ? -11.250 1.988 19.840 1.00 91.50 94 LEU A N 1
ATOM 764 C CA . LEU A 1 94 ? -12.138 1.912 21.001 1.00 91.50 94 LEU A CA 1
ATOM 765 C C . LEU A 1 94 ? -11.659 0.883 22.032 1.00 91.50 94 LEU A C 1
ATOM 767 O O . LEU A 1 94 ? -11.747 1.145 23.234 1.00 91.50 94 LEU A O 1
ATOM 771 N N . LEU A 1 95 ? -11.132 -0.256 21.573 1.00 89.25 95 LEU A N 1
ATOM 772 C CA . LEU A 1 95 ? -10.633 -1.337 22.427 1.00 89.25 95 LEU A CA 1
ATOM 773 C C . LEU A 1 95 ? -9.244 -1.065 23.025 1.00 89.25 95 LEU A C 1
ATOM 775 O O . LEU A 1 95 ? -8.928 -1.622 24.074 1.00 89.25 95 LEU A O 1
ATOM 779 N N . THR A 1 96 ? -8.409 -0.242 22.384 1.00 87.69 96 THR A N 1
ATOM 780 C CA . THR A 1 96 ? -7.044 0.055 22.853 1.00 87.69 96 THR A CA 1
ATOM 781 C C . THR A 1 96 ? -6.936 1.381 23.600 1.00 87.69 96 THR A C 1
ATOM 783 O O . THR A 1 96 ? -6.102 1.502 24.497 1.00 87.69 96 THR A O 1
ATOM 786 N N . ALA A 1 97 ? -7.785 2.364 23.290 1.00 89.19 97 ALA A N 1
ATOM 787 C CA . ALA A 1 97 ? -7.747 3.693 23.902 1.00 89.19 97 ALA A CA 1
ATOM 788 C C . ALA A 1 97 ? -8.096 3.669 25.396 1.00 89.19 97 ALA A C 1
ATOM 790 O O . ALA A 1 97 ? -7.637 4.514 26.170 1.00 89.19 97 ALA A O 1
ATOM 791 N N . ARG A 1 98 ? -8.920 2.705 25.822 1.00 85.88 98 ARG A N 1
ATOM 792 C CA . ARG A 1 98 ? -9.314 2.516 27.220 1.00 85.88 98 ARG A CA 1
ATOM 793 C C . ARG A 1 98 ? -9.093 1.068 27.621 1.00 85.88 98 ARG A C 1
ATOM 795 O O . ARG A 1 98 ? -9.366 0.153 26.855 1.00 85.88 98 ARG A O 1
ATOM 802 N N . LYS A 1 99 ? -8.607 0.862 28.846 1.00 83.44 99 LYS A N 1
ATOM 803 C CA . LYS A 1 99 ? -8.403 -0.489 29.368 1.00 83.44 99 LYS A CA 1
ATOM 804 C C . LYS A 1 99 ? -9.763 -1.184 29.521 1.00 83.44 99 LYS A C 1
ATOM 806 O O . LYS A 1 99 ? -10.636 -0.682 30.231 1.00 83.44 99 LYS A O 1
ATOM 811 N N . SER A 1 100 ? -9.930 -2.322 28.854 1.00 81.31 100 SER A N 1
ATOM 812 C CA . SER A 1 100 ? -11.186 -3.086 28.813 1.00 81.31 100 SER A CA 1
ATOM 813 C C . SER A 1 100 ? -11.572 -3.728 30.150 1.00 81.31 100 SER A C 1
ATOM 815 O O . SER A 1 100 ? -12.709 -4.158 30.317 1.00 81.31 100 SER A O 1
ATOM 817 N N . ASP A 1 101 ? -10.649 -3.762 31.115 1.00 84.62 101 ASP A N 1
ATOM 818 C CA . ASP A 1 101 ? -10.887 -4.193 32.496 1.00 84.62 101 ASP A CA 1
ATOM 819 C C . ASP A 1 101 ? -11.732 -3.188 33.299 1.00 84.62 101 ASP A C 1
ATOM 821 O O . ASP A 1 101 ? -12.427 -3.574 34.236 1.00 84.62 101 ASP A O 1
ATOM 825 N N . ARG A 1 102 ? -11.687 -1.901 32.934 1.00 89.94 102 ARG A N 1
ATOM 826 C CA . ARG A 1 102 ? -12.351 -0.806 33.661 1.00 89.94 102 ARG A CA 1
ATOM 827 C C . ARG A 1 102 ? -13.415 -0.078 32.852 1.00 89.94 102 ARG A C 1
ATOM 829 O O . ARG A 1 102 ? -14.207 0.660 33.429 1.00 89.94 102 ARG A O 1
ATOM 836 N N . PHE A 1 103 ? -13.431 -0.254 31.535 1.00 86.94 103 PHE A N 1
ATOM 837 C CA . PHE A 1 103 ? -14.333 0.463 30.643 1.00 86.94 103 PHE A CA 1
ATOM 838 C C . PHE A 1 103 ? -15.015 -0.513 29.691 1.00 86.94 103 PHE A C 1
ATOM 840 O O . PHE A 1 103 ? -14.354 -1.293 29.006 1.00 86.94 103 PHE A O 1
ATOM 847 N N . ARG A 1 104 ? -16.348 -0.442 29.634 1.00 89.12 104 ARG A N 1
ATOM 848 C CA . ARG A 1 104 ? -17.177 -1.254 28.744 1.00 89.12 104 ARG A CA 1
ATOM 849 C C . ARG A 1 104 ? -18.087 -0.352 27.927 1.00 89.12 104 ARG A C 1
ATOM 851 O O . ARG A 1 104 ? -18.771 0.503 28.481 1.00 89.12 104 ARG A O 1
ATOM 858 N N . TYR A 1 105 ? -18.124 -0.581 26.621 1.00 88.81 105 TYR A N 1
ATOM 859 C CA . TYR A 1 105 ? -19.129 0.019 25.752 1.00 88.81 105 TYR A CA 1
ATOM 860 C C . TYR A 1 105 ? -20.408 -0.813 25.840 1.00 88.81 105 TYR A C 1
ATOM 862 O O . TYR A 1 105 ? -20.359 -2.031 25.672 1.00 88.81 105 TYR A O 1
ATOM 870 N N . HIS A 1 106 ? -21.538 -0.164 26.131 1.00 88.94 106 HIS A N 1
ATOM 871 C CA . HIS A 1 106 ? -22.843 -0.831 26.169 1.00 88.94 106 HIS A CA 1
ATOM 872 C C . HIS A 1 106 ? -23.214 -1.393 24.790 1.00 88.94 106 HIS A C 1
ATOM 874 O O . HIS A 1 106 ? -23.686 -2.518 24.680 1.00 88.94 106 HIS A O 1
ATOM 880 N N . ASP A 1 107 ? -22.951 -0.614 23.742 1.00 93.19 107 ASP A N 1
ATOM 881 C CA . ASP A 1 107 ? -23.126 -1.010 22.351 1.00 93.19 107 ASP A CA 1
ATOM 882 C C . ASP A 1 107 ? -21.865 -0.629 21.572 1.00 93.19 107 ASP A C 1
ATOM 884 O O . ASP A 1 107 ? -21.699 0.505 21.114 1.00 93.19 107 ASP A O 1
ATOM 888 N N . LEU A 1 108 ? -20.933 -1.580 21.489 1.00 92.06 108 LEU A N 1
ATOM 889 C CA . LEU A 1 108 ? -19.673 -1.376 20.783 1.00 92.06 108 LEU A CA 1
ATOM 890 C C . LEU A 1 108 ? -19.911 -1.085 19.297 1.00 92.06 108 LEU A C 1
ATOM 892 O O . LEU A 1 108 ? -19.225 -0.232 18.749 1.00 92.06 108 LEU A O 1
ATOM 896 N N . GLU A 1 109 ? -20.880 -1.738 18.652 1.00 94.50 109 GLU A N 1
ATOM 897 C CA . GLU A 1 109 ? -21.137 -1.549 17.218 1.00 94.50 109 GLU A CA 1
ATOM 898 C C . GLU A 1 109 ? -21.655 -0.148 16.912 1.00 94.50 109 GLU A C 1
ATOM 900 O O . GLU A 1 109 ? -21.249 0.461 15.917 1.00 94.50 109 GLU A O 1
ATOM 905 N N . ARG A 1 110 ? -22.499 0.403 17.787 1.00 95.81 110 ARG A N 1
ATOM 906 C CA . ARG A 1 110 ? -22.944 1.792 17.675 1.00 95.81 110 ARG A CA 1
ATOM 907 C C . ARG A 1 110 ? -21.794 2.775 17.873 1.00 95.81 110 ARG A C 1
ATOM 909 O O . ARG A 1 110 ? -21.700 3.744 17.123 1.00 95.81 110 ARG A O 1
ATOM 916 N N . CYS A 1 111 ? -20.900 2.523 18.831 1.00 94.44 111 CYS A N 1
ATOM 917 C CA . CYS A 1 111 ? -19.704 3.348 19.025 1.00 94.44 111 CYS A CA 1
ATOM 918 C C . CYS A 1 111 ? -18.760 3.277 17.819 1.00 94.44 111 CYS A C 1
ATOM 920 O O . CYS A 1 111 ? -18.302 4.315 17.350 1.00 94.44 111 CYS A O 1
ATOM 922 N N . VAL A 1 112 ? -18.504 2.073 17.298 1.00 95.44 112 VAL A N 1
ATOM 923 C CA . VAL A 1 112 ? -17.693 1.855 16.093 1.00 95.44 112 VAL A CA 1
ATOM 924 C C . VAL A 1 112 ? -18.284 2.632 14.925 1.00 95.44 112 VAL A C 1
ATOM 926 O O . VAL A 1 112 ? -17.577 3.413 14.305 1.00 95.44 112 VAL A O 1
ATOM 929 N N . THR A 1 113 ? -19.590 2.489 14.689 1.00 96.25 113 THR A N 1
ATOM 930 C CA . THR A 1 113 ? -20.290 3.208 13.617 1.00 96.25 113 THR A CA 1
ATOM 931 C C . THR A 1 113 ? -20.143 4.722 13.783 1.00 96.25 113 THR A C 1
ATOM 933 O O . THR A 1 113 ? -19.790 5.400 12.828 1.00 96.25 113 THR A O 1
ATOM 936 N N . GLY A 1 114 ? -20.316 5.259 14.996 1.00 96.00 114 GLY A N 1
ATOM 937 C CA . GLY A 1 114 ? -20.140 6.691 15.256 1.00 96.00 114 GLY A CA 1
ATOM 938 C C . GLY A 1 114 ? -18.723 7.207 14.974 1.00 96.00 114 GLY A C 1
ATOM 939 O O . GLY A 1 114 ? -18.569 8.277 14.392 1.00 96.00 114 GLY A O 1
ATOM 940 N N . VAL A 1 115 ? -17.688 6.446 15.342 1.00 95.62 115 VAL A N 1
ATOM 941 C CA . VAL A 1 115 ? -16.289 6.808 15.046 1.00 95.62 115 VAL A CA 1
ATOM 942 C C . VAL A 1 115 ? -16.002 6.711 13.549 1.00 95.62 115 VAL A C 1
ATOM 944 O O . VAL A 1 115 ? -15.376 7.610 12.999 1.00 95.62 115 VAL A O 1
ATOM 947 N N . THR A 1 116 ? -16.481 5.666 12.875 1.00 95.62 116 THR A N 1
ATOM 948 C CA . THR A 1 116 ? -16.324 5.509 11.424 1.00 95.62 116 THR A CA 1
ATOM 949 C C . THR A 1 116 ? -16.975 6.661 10.656 1.00 95.62 116 THR A C 1
ATOM 951 O O . THR A 1 116 ? -16.350 7.222 9.763 1.00 95.62 116 THR A O 1
ATOM 954 N N . GLU A 1 117 ? -18.190 7.075 11.025 1.00 95.69 117 GLU A N 1
ATOM 955 C CA . GLU A 1 117 ? -18.845 8.232 10.395 1.00 95.69 117 GLU A CA 1
ATOM 956 C C . GLU A 1 117 ? -18.087 9.541 10.654 1.00 95.69 117 GLU A C 1
ATOM 958 O O . GLU A 1 117 ? -17.981 10.386 9.765 1.00 95.69 117 GLU A O 1
ATOM 963 N N . LEU A 1 118 ? -17.476 9.690 11.834 1.00 95.12 118 LEU A N 1
ATOM 964 C CA . LEU A 1 118 ? -16.593 10.821 12.110 1.00 95.12 118 LEU A CA 1
ATOM 965 C C . LEU A 1 118 ? -15.352 10.805 11.202 1.00 95.12 118 LEU A C 1
ATOM 967 O O . LEU A 1 118 ? -14.999 11.844 10.651 1.00 95.12 118 LEU A O 1
ATOM 971 N N . MET A 1 119 ? -14.717 9.647 10.998 1.00 92.25 119 MET A N 1
ATOM 972 C CA . MET A 1 119 ? -13.559 9.517 10.101 1.00 92.25 119 MET A CA 1
ATOM 973 C C . MET A 1 119 ? -13.924 9.881 8.655 1.00 92.25 119 MET A C 1
ATOM 975 O O . MET A 1 119 ? -13.201 10.645 8.020 1.00 92.25 119 MET A O 1
ATOM 979 N N . LYS A 1 120 ? -15.087 9.433 8.169 1.00 91.69 120 LYS A N 1
ATOM 980 C CA . LYS A 1 120 ? -15.593 9.760 6.823 1.00 91.69 120 LYS A CA 1
ATOM 981 C C . LYS A 1 120 ? -15.898 11.243 6.611 1.00 91.69 120 LYS A C 1
ATOM 983 O O . LYS A 1 120 ? -15.933 11.693 5.471 1.00 91.69 120 LYS A O 1
ATOM 988 N N . SER A 1 121 ? -16.129 12.002 7.683 1.00 91.56 121 SER A N 1
ATOM 989 C CA . SER A 1 121 ? -16.367 13.449 7.600 1.00 91.56 121 SER A CA 1
ATOM 990 C C . SER A 1 121 ? -15.095 14.277 7.362 1.00 91.56 121 SER A C 1
ATOM 992 O O . SER A 1 121 ? -15.189 15.479 7.106 1.00 91.56 121 SER A O 1
ATOM 994 N N . ALA A 1 122 ? -13.910 13.655 7.438 1.00 91.19 122 ALA A N 1
ATOM 995 C CA . ALA A 1 122 ? -12.639 14.325 7.200 1.00 91.19 122 ALA A CA 1
ATOM 996 C C . ALA A 1 122 ? -12.522 14.823 5.747 1.00 91.19 122 ALA A C 1
ATOM 998 O O . ALA A 1 122 ? -12.887 14.130 4.799 1.00 91.19 122 ALA A O 1
ATOM 999 N N . GLN A 1 123 ? -11.980 16.030 5.570 1.00 86.81 123 GLN A N 1
ATOM 1000 C CA . GLN A 1 123 ? -11.735 16.630 4.257 1.00 86.81 123 GLN A CA 1
ATOM 1001 C C . GLN A 1 123 ? -10.256 16.509 3.892 1.00 86.81 123 GLN A C 1
ATOM 1003 O O . GLN A 1 123 ? -9.386 16.658 4.751 1.00 86.81 123 GLN A O 1
ATOM 1008 N N . ALA A 1 124 ? -9.974 16.255 2.614 1.00 78.94 124 ALA A N 1
ATOM 1009 C CA . ALA A 1 124 ? -8.609 16.244 2.109 1.00 78.94 124 ALA A CA 1
ATOM 1010 C C . ALA A 1 124 ? -7.993 17.646 2.222 1.00 78.94 124 ALA A C 1
ATOM 1012 O O . ALA A 1 124 ? -8.602 18.639 1.815 1.00 78.94 124 ALA A O 1
ATOM 1013 N N . ILE A 1 125 ? -6.779 17.716 2.763 1.00 81.06 125 ILE A N 1
ATOM 1014 C CA . ILE A 1 125 ? -5.975 18.936 2.735 1.00 81.06 125 ILE A CA 1
ATOM 1015 C C . ILE A 1 125 ? -5.529 19.132 1.281 1.00 81.06 125 ILE A C 1
ATOM 1017 O O . ILE A 1 125 ? -5.092 18.182 0.635 1.00 81.06 125 ILE A O 1
ATOM 1021 N N . ARG A 1 126 ? -5.711 20.340 0.736 1.00 73.00 126 ARG A N 1
ATOM 1022 C CA . ARG A 1 126 ? -5.197 20.680 -0.597 1.00 73.00 126 ARG A CA 1
ATOM 1023 C C . ARG A 1 126 ? -3.673 20.672 -0.530 1.00 73.00 126 ARG A C 1
ATOM 1025 O O . ARG A 1 126 ? -3.132 21.331 0.351 1.00 73.00 126 ARG A O 1
ATOM 1032 N N . ASP A 1 127 ? -3.021 19.969 -1.453 1.00 54.75 127 ASP A N 1
ATOM 1033 C CA . ASP A 1 127 ? -1.561 19.963 -1.580 1.00 54.75 127 ASP A CA 1
ATOM 1034 C C . ASP A 1 127 ? -1.062 21.403 -1.764 1.00 54.75 127 ASP A C 1
ATOM 1036 O O . ASP A 1 127 ? -1.266 22.034 -2.804 1.00 54.75 127 ASP A O 1
ATOM 1040 N N . GLY A 1 128 ? -0.475 21.951 -0.708 1.00 54.34 128 GLY A N 1
ATOM 1041 C CA . GLY A 1 128 ? -0.037 23.333 -0.647 1.00 54.34 128 GLY A CA 1
ATOM 1042 C C . GLY A 1 128 ? 0.540 23.625 0.726 1.00 54.34 128 GLY A C 1
ATOM 1043 O O . GLY A 1 128 ? -0.215 23.935 1.642 1.00 54.34 128 GLY A O 1
ATOM 1044 N N . ASP A 1 129 ? 1.869 23.556 0.799 1.00 44.75 129 ASP A N 1
ATOM 1045 C CA . ASP A 1 129 ? 2.725 23.859 1.954 1.00 44.75 129 ASP A CA 1
ATOM 1046 C C . ASP A 1 129 ? 2.992 22.683 2.915 1.00 44.75 129 ASP A C 1
ATOM 1048 O O . ASP A 1 129 ? 2.619 22.704 4.084 1.00 44.75 129 ASP A O 1
ATOM 1052 N N . ASP A 1 130 ? 3.710 21.663 2.426 1.00 46.09 130 ASP A N 1
ATOM 1053 C CA . ASP A 1 130 ? 4.646 20.949 3.302 1.00 46.09 130 ASP A CA 1
ATOM 1054 C C . ASP A 1 130 ? 5.853 21.871 3.489 1.00 46.09 130 ASP A C 1
ATOM 1056 O O . ASP A 1 130 ? 6.743 21.956 2.637 1.00 46.09 130 ASP A O 1
ATOM 1060 N N . THR A 1 131 ? 5.851 22.621 4.587 1.00 46.72 131 THR A N 1
ATOM 1061 C CA . THR A 1 131 ? 7.025 23.369 5.017 1.00 46.72 131 THR A CA 1
ATOM 1062 C C . THR A 1 131 ? 8.109 22.356 5.384 1.00 46.72 131 THR A C 1
ATOM 1064 O O . THR A 1 131 ? 7.947 21.543 6.293 1.00 46.72 131 THR A O 1
ATOM 1067 N N . ASP A 1 132 ? 9.200 22.389 4.624 1.00 51.81 132 ASP A N 1
ATOM 1068 C CA . ASP A 1 132 ? 10.449 21.672 4.864 1.00 51.81 132 ASP A CA 1
ATOM 1069 C C . ASP A 1 132 ? 10.965 21.972 6.281 1.00 51.81 132 ASP A C 1
ATOM 1071 O O . ASP A 1 132 ? 11.562 23.018 6.537 1.00 51.81 132 ASP A O 1
ATOM 1075 N N . GLU A 1 133 ? 10.707 21.069 7.228 1.00 48.31 133 GLU A N 1
ATOM 1076 C CA . GLU A 1 133 ? 11.351 21.098 8.537 1.00 48.31 133 GLU A CA 1
ATOM 1077 C C . GLU A 1 133 ? 12.565 20.165 8.550 1.00 48.31 133 GLU A C 1
ATOM 1079 O O . GLU A 1 133 ? 12.483 18.978 8.868 1.00 48.31 133 GLU A O 1
ATOM 1084 N N . GLY A 1 134 ? 13.722 20.775 8.287 1.00 37.91 134 GLY A N 1
ATOM 1085 C CA . GLY A 1 134 ? 14.986 20.403 8.910 1.00 37.91 134 GLY A CA 1
ATOM 1086 C C . GLY A 1 134 ? 15.991 19.722 7.988 1.00 37.91 134 GLY A C 1
ATOM 1087 O O . GLY A 1 134 ? 15.921 18.519 7.738 1.00 37.91 134 GLY A O 1
ATOM 1088 N N . GLU A 1 135 ? 17.034 20.469 7.618 1.00 42.75 135 GLU A N 1
ATOM 1089 C CA . GLU A 1 135 ? 18.333 19.915 7.232 1.00 42.75 135 GLU A CA 1
ATOM 1090 C C . GLU A 1 135 ? 18.915 19.097 8.405 1.00 42.75 135 GLU A C 1
ATOM 1092 O O . GLU A 1 135 ? 19.722 19.585 9.200 1.00 42.75 135 GLU A O 1
ATOM 1097 N N . ASP A 1 136 ? 18.493 17.838 8.549 1.00 45.94 136 ASP A N 1
ATOM 1098 C CA . ASP A 1 136 ? 19.131 16.914 9.482 1.00 45.94 136 ASP A CA 1
ATOM 1099 C C . ASP A 1 136 ? 20.479 16.485 8.895 1.00 45.94 136 ASP A C 1
ATOM 1101 O O . ASP A 1 136 ? 20.583 15.980 7.769 1.00 45.94 136 ASP A O 1
ATOM 1105 N N . GLN A 1 137 ? 21.541 16.739 9.657 1.00 44.03 137 GLN A N 1
ATOM 1106 C CA . GLN A 1 137 ? 22.915 16.494 9.246 1.00 44.03 137 GLN A CA 1
ATOM 1107 C C . GLN A 1 137 ? 23.060 15.040 8.800 1.00 44.03 137 GLN A C 1
ATOM 1109 O O . GLN A 1 137 ? 22.877 14.108 9.586 1.00 44.03 137 GLN A O 1
ATOM 1114 N N . VAL A 1 138 ? 23.420 14.856 7.528 1.00 49.69 138 VAL A N 1
ATOM 1115 C CA . VAL A 1 138 ? 23.587 13.556 6.876 1.00 49.69 138 VAL A CA 1
ATOM 1116 C C . VAL A 1 138 ? 24.599 12.710 7.651 1.00 49.69 138 VAL A C 1
ATOM 1118 O O . VAL A 1 138 ? 25.806 12.752 7.416 1.00 49.69 138 VAL A O 1
ATOM 1121 N N . ARG A 1 139 ? 24.107 11.886 8.580 1.00 49.38 139 ARG A N 1
ATOM 1122 C CA . ARG A 1 139 ? 24.876 10.768 9.119 1.00 49.38 139 ARG A CA 1
ATOM 1123 C C . ARG A 1 139 ? 24.970 9.720 8.024 1.00 49.38 139 ARG A C 1
ATOM 1125 O O . ARG A 1 139 ? 23.952 9.228 7.538 1.00 49.38 139 ARG A O 1
ATOM 1132 N N . SER A 1 140 ? 26.197 9.368 7.649 1.00 47.56 140 SER A N 1
ATOM 1133 C CA . SER A 1 140 ? 26.473 8.281 6.712 1.00 47.56 140 SER A CA 1
ATOM 1134 C C . SER A 1 140 ? 25.668 7.038 7.110 1.00 47.56 140 SER A C 1
ATOM 1136 O O . SER A 1 140 ? 25.831 6.552 8.235 1.00 47.56 140 SER A O 1
ATOM 1138 N N . PRO A 1 141 ? 24.782 6.522 6.240 1.00 51.34 141 PRO A N 1
ATOM 1139 C CA . PRO A 1 141 ? 23.903 5.428 6.611 1.00 51.34 141 PRO A CA 1
ATOM 1140 C C . PRO A 1 141 ? 24.730 4.190 6.961 1.00 51.34 141 PRO A C 1
ATOM 1142 O O . PRO A 1 141 ? 25.606 3.763 6.202 1.00 51.34 141 PRO A O 1
ATOM 1145 N N . ASN A 1 142 ? 24.429 3.588 8.113 1.00 49.19 142 ASN A N 1
ATOM 1146 C CA . ASN A 1 142 ? 24.915 2.253 8.433 1.00 49.19 142 ASN A CA 1
ATOM 1147 C C . ASN A 1 142 ? 24.406 1.303 7.345 1.00 49.19 142 ASN A C 1
ATOM 1149 O O . ASN A 1 142 ? 23.201 1.124 7.186 1.00 49.19 142 ASN A O 1
ATOM 1153 N N . ARG A 1 143 ? 25.330 0.708 6.583 1.00 50.19 143 ARG A N 1
ATOM 1154 C CA . ARG A 1 143 ? 25.033 -0.217 5.482 1.00 50.19 143 ARG A CA 1
ATOM 1155 C C . ARG A 1 143 ? 24.433 -1.514 6.033 1.00 50.19 143 ARG A C 1
ATOM 1157 O O . ARG A 1 143 ? 25.133 -2.499 6.245 1.00 50.19 143 ARG A O 1
ATOM 1164 N N . ARG A 1 144 ? 23.129 -1.503 6.296 1.00 50.50 144 ARG A N 1
ATOM 1165 C CA . ARG A 1 144 ? 22.289 -2.681 6.534 1.00 50.50 144 ARG A CA 1
ATOM 1166 C C . ARG A 1 144 ? 21.086 -2.584 5.602 1.00 50.50 144 ARG A C 1
ATOM 1168 O O . ARG A 1 144 ? 20.600 -1.490 5.354 1.00 50.50 144 ARG A O 1
ATOM 1175 N N . GLY A 1 145 ? 20.648 -3.721 5.066 1.00 56.12 145 GLY A N 1
ATOM 1176 C CA . GLY A 1 145 ? 19.714 -3.832 3.935 1.00 56.12 145 G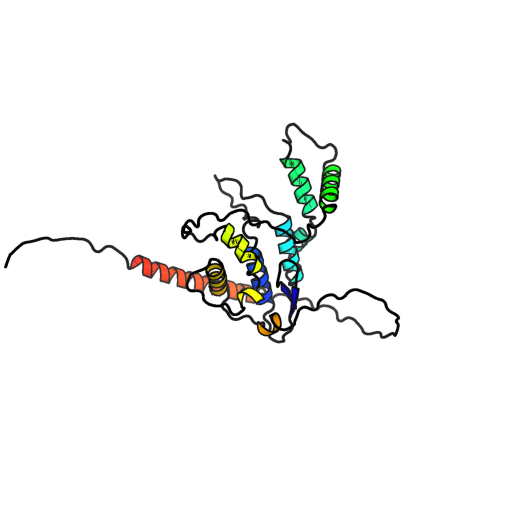LY A CA 1
ATOM 1177 C C . GLY A 1 145 ? 18.264 -3.390 4.168 1.00 56.12 145 GLY A C 1
ATOM 1178 O O . GLY A 1 145 ? 17.391 -3.847 3.444 1.00 56.12 145 GLY A O 1
ATOM 1179 N N . ILE A 1 146 ? 17.991 -2.540 5.160 1.00 60.00 146 ILE A N 1
ATOM 1180 C CA . ILE A 1 146 ? 16.686 -1.891 5.326 1.00 60.00 146 ILE A CA 1
ATOM 1181 C C . ILE A 1 146 ? 16.834 -0.463 4.786 1.00 60.00 146 ILE A C 1
ATOM 1183 O O . ILE A 1 146 ? 17.760 0.230 5.219 1.00 60.00 146 ILE A O 1
ATOM 1187 N N . PRO A 1 147 ? 15.973 -0.015 3.853 1.00 64.06 147 PRO A N 1
ATOM 1188 C CA . PRO A 1 147 ? 15.981 1.367 3.389 1.00 64.06 147 PRO A CA 1
ATOM 1189 C C . PRO A 1 147 ? 15.957 2.344 4.570 1.00 64.06 147 PRO A C 1
ATOM 1191 O O . PRO A 1 147 ? 15.204 2.163 5.527 1.00 64.06 147 PRO A O 1
ATOM 1194 N N . ASN A 1 148 ? 16.804 3.375 4.525 1.00 73.06 148 ASN A N 1
ATOM 1195 C CA . ASN A 1 148 ? 16.758 4.447 5.517 1.00 73.06 148 ASN A CA 1
ATOM 1196 C C . ASN A 1 148 ? 15.378 5.129 5.451 1.00 73.06 148 ASN A C 1
ATOM 1198 O O . ASN A 1 148 ? 14.951 5.457 4.348 1.00 73.06 148 ASN A O 1
ATOM 1202 N N . LEU A 1 149 ? 14.702 5.363 6.583 1.00 77.00 149 LEU A N 1
ATOM 1203 C CA . LEU A 1 149 ? 13.315 5.862 6.616 1.00 77.00 149 LEU A CA 1
ATOM 1204 C C . LEU A 1 149 ? 13.110 7.175 5.828 1.00 77.00 149 LEU A C 1
ATOM 1206 O O . LEU A 1 149 ? 12.186 7.218 5.016 1.00 77.00 149 LEU A O 1
ATOM 1210 N N . PRO A 1 150 ? 13.976 8.205 5.950 1.00 80.25 150 PRO A N 1
ATOM 1211 C CA . PRO A 1 150 ? 13.855 9.418 5.137 1.00 80.25 150 PRO A CA 1
ATOM 1212 C C . PRO A 1 150 ? 14.118 9.154 3.649 1.00 80.25 150 PRO A C 1
ATOM 1214 O O . PRO A 1 150 ? 13.481 9.741 2.781 1.00 80.25 150 PRO A O 1
ATOM 1217 N N . GLY A 1 151 ? 15.031 8.223 3.344 1.00 81.81 151 GLY A N 1
ATOM 1218 C CA . GLY A 1 151 ? 15.273 7.769 1.974 1.00 81.81 151 GLY A CA 1
ATOM 1219 C C . GLY A 1 151 ? 14.037 7.092 1.386 1.00 81.81 151 GLY A C 1
ATOM 1220 O O . GLY A 1 151 ? 13.625 7.439 0.290 1.00 81.81 151 GLY A O 1
ATOM 1221 N N . GLN A 1 152 ? 13.390 6.206 2.147 1.00 85.12 152 GLN A N 1
ATOM 1222 C CA . GLN A 1 152 ? 12.146 5.553 1.746 1.00 85.12 152 GLN A CA 1
ATOM 1223 C C . GLN A 1 152 ? 11.053 6.577 1.434 1.00 85.12 152 GLN A C 1
ATOM 1225 O O . GLN A 1 152 ? 10.441 6.483 0.376 1.00 85.12 152 GLN A O 1
ATOM 1230 N N . ALA A 1 153 ? 10.811 7.543 2.327 1.00 85.31 153 ALA A N 1
ATOM 1231 C CA . ALA A 1 153 ? 9.790 8.571 2.122 1.00 85.31 153 ALA A CA 1
ATOM 1232 C C . ALA A 1 153 ? 10.037 9.368 0.830 1.00 85.31 153 ALA A C 1
ATOM 1234 O O . ALA A 1 153 ? 9.122 9.526 0.024 1.00 85.31 153 ALA A O 1
ATOM 1235 N N . ARG A 1 154 ? 11.290 9.776 0.588 1.00 86.00 154 ARG A N 1
ATOM 1236 C CA . ARG A 1 154 ? 11.697 10.478 -0.636 1.00 86.00 154 ARG A CA 1
ATOM 1237 C C . ARG A 1 154 ? 11.570 9.622 -1.897 1.00 86.00 154 ARG A C 1
ATOM 1239 O O . ARG A 1 154 ? 11.238 10.141 -2.958 1.00 86.00 154 ARG A O 1
ATOM 1246 N N . ASP A 1 155 ? 11.865 8.330 -1.801 1.00 88.81 155 ASP A N 1
ATOM 1247 C CA . ASP A 1 155 ? 11.935 7.445 -2.962 1.00 88.81 155 ASP A CA 1
ATOM 1248 C C . ASP A 1 155 ? 10.553 6.866 -3.342 1.00 88.81 155 ASP A C 1
ATOM 1250 O O . ASP A 1 155 ? 10.323 6.566 -4.516 1.00 88.81 155 ASP A O 1
ATOM 1254 N N . LYS A 1 156 ? 9.601 6.765 -2.393 1.00 89.44 156 LYS A N 1
ATOM 1255 C CA . LYS A 1 156 ? 8.229 6.241 -2.600 1.00 89.44 156 LYS A CA 1
ATOM 1256 C C . LYS A 1 156 ? 7.544 6.751 -3.884 1.00 89.44 156 LYS A C 1
ATOM 1258 O O . LYS A 1 156 ? 7.018 5.909 -4.617 1.00 89.44 156 LYS A O 1
ATOM 1263 N N . PRO A 1 157 ? 7.550 8.062 -4.214 1.00 89.62 157 PRO A N 1
ATOM 1264 C CA . PRO A 1 157 ? 6.894 8.585 -5.415 1.00 89.62 157 PRO A CA 1
ATOM 1265 C C . PRO A 1 157 ? 7.487 8.080 -6.736 1.00 89.62 157 PRO A C 1
ATOM 1267 O O . PRO A 1 157 ? 6.845 8.243 -7.772 1.00 89.62 157 PRO A O 1
ATOM 1270 N N . TYR A 1 158 ? 8.685 7.486 -6.713 1.00 89.62 158 TYR A N 1
ATOM 1271 C CA . TYR A 1 158 ? 9.412 6.959 -7.874 1.00 89.62 158 TYR A CA 1
ATOM 1272 C C . TYR A 1 158 ? 9.367 5.429 -7.974 1.00 89.62 158 TYR A C 1
ATOM 1274 O O . TYR A 1 158 ? 9.805 4.861 -8.971 1.00 89.62 158 TYR A O 1
ATOM 1282 N N . LEU A 1 159 ? 8.808 4.746 -6.974 1.00 91.31 159 LEU A N 1
ATOM 1283 C CA . LEU A 1 159 ? 8.680 3.289 -6.936 1.00 91.31 159 LEU A CA 1
ATOM 1284 C C . LEU A 1 159 ? 7.440 2.791 -7.695 1.00 91.31 159 LEU A C 1
ATOM 1286 O O . LEU A 1 159 ? 6.729 1.913 -7.213 1.00 91.31 159 LEU A O 1
ATOM 1290 N N . PHE A 1 160 ? 7.167 3.347 -8.873 1.00 91.62 160 PHE A N 1
ATOM 1291 C CA . PHE A 1 160 ? 6.127 2.883 -9.799 1.00 91.62 160 PHE A CA 1
ATOM 1292 C C . PHE A 1 160 ? 6.775 2.286 -11.044 1.00 91.62 160 PHE A C 1
ATOM 1294 O O . PHE A 1 160 ? 7.928 2.589 -11.347 1.00 91.62 160 PHE A O 1
ATOM 1301 N N . LEU A 1 161 ? 6.070 1.382 -11.725 1.00 90.25 161 LEU A N 1
ATOM 1302 C CA . LEU A 1 161 ? 6.667 0.561 -12.779 1.00 90.25 161 LEU A CA 1
ATOM 1303 C C . LEU A 1 161 ? 7.229 1.421 -13.922 1.00 90.25 161 LEU A C 1
ATOM 1305 O O . LEU A 1 161 ? 8.360 1.225 -14.347 1.00 90.25 161 LEU A O 1
ATOM 1309 N N . ASP A 1 162 ? 6.471 2.418 -14.355 1.00 86.50 162 ASP A N 1
ATOM 1310 C CA . ASP A 1 162 ? 6.867 3.420 -15.344 1.00 86.50 162 ASP A CA 1
ATOM 1311 C C . ASP A 1 162 ? 8.110 4.205 -14.912 1.00 86.50 162 ASP A C 1
ATOM 1313 O O . ASP A 1 162 ? 9.102 4.275 -15.636 1.00 86.50 162 ASP A O 1
ATOM 1317 N N . LYS A 1 163 ? 8.099 4.728 -13.686 1.00 89.19 163 LYS A N 1
ATOM 1318 C CA . LYS A 1 163 ? 9.175 5.578 -13.159 1.00 89.19 163 LYS A CA 1
ATOM 1319 C C . LYS A 1 163 ? 10.470 4.811 -12.926 1.00 89.19 163 LYS A C 1
ATOM 1321 O O . LYS A 1 163 ? 11.560 5.337 -13.138 1.00 89.19 163 LYS A O 1
ATOM 1326 N N . LEU A 1 164 ? 10.362 3.557 -12.498 1.00 88.44 164 LEU A N 1
ATOM 1327 C CA . LEU A 1 164 ? 11.518 2.715 -12.230 1.00 88.44 164 LEU A CA 1
ATOM 1328 C C . LEU A 1 164 ? 12.193 2.236 -13.519 1.00 88.44 164 LEU A C 1
ATOM 1330 O O . LEU A 1 164 ? 13.388 1.947 -13.507 1.00 88.44 164 LEU A O 1
ATOM 1334 N N . HIS A 1 165 ? 11.442 2.134 -14.615 1.00 87.19 165 HIS A N 1
ATOM 1335 C CA . HIS A 1 165 ? 11.965 1.736 -15.924 1.00 87.19 165 HIS A CA 1
ATOM 1336 C C . HIS A 1 165 ? 12.344 2.917 -16.812 1.00 87.19 165 HIS A C 1
ATOM 1338 O O . HIS A 1 165 ? 13.107 2.718 -17.751 1.00 87.19 165 HIS A O 1
ATOM 1344 N N . ALA A 1 166 ? 11.925 4.136 -16.468 1.00 85.25 166 ALA A N 1
ATOM 1345 C CA . ALA A 1 166 ? 12.375 5.354 -17.129 1.00 85.25 166 ALA A CA 1
ATOM 1346 C C . ALA A 1 166 ? 13.908 5.497 -17.119 1.00 85.25 166 ALA A C 1
ATOM 1348 O O . ALA A 1 166 ? 14.607 5.033 -16.202 1.00 85.25 166 ALA A O 1
ATOM 1349 N N . ASP A 1 167 ? 14.437 6.178 -18.132 1.00 80.12 167 ASP A N 1
ATOM 1350 C CA . ASP A 1 167 ? 15.847 6.544 -18.177 1.00 80.12 167 ASP A CA 1
ATOM 1351 C C . ASP A 1 167 ? 16.179 7.466 -17.004 1.00 80.12 167 ASP A C 1
ATOM 1353 O O . ASP A 1 167 ? 15.496 8.454 -16.740 1.00 80.12 167 ASP A O 1
ATOM 1357 N N . VAL A 1 168 ? 17.233 7.122 -16.266 1.00 73.25 168 VAL A N 1
ATOM 1358 C CA . VAL A 1 168 ? 17.697 7.918 -15.129 1.00 73.25 168 VAL A CA 1
ATOM 1359 C C . VAL A 1 168 ? 19.117 8.370 -15.393 1.00 73.25 168 VAL A C 1
ATOM 1361 O O . VAL A 1 168 ? 19.992 7.568 -15.719 1.00 73.25 168 VAL A O 1
ATOM 1364 N N . ALA A 1 169 ? 19.344 9.669 -15.213 1.00 70.00 169 ALA A N 1
ATOM 1365 C CA . ALA A 1 169 ? 20.674 10.243 -15.249 1.00 70.00 169 ALA A CA 1
ATOM 1366 C C . ALA A 1 169 ? 21.524 9.655 -14.111 1.00 70.00 169 ALA A C 1
ATOM 1368 O O . ALA A 1 169 ? 21.164 9.735 -12.933 1.00 70.00 169 ALA A O 1
ATOM 1369 N N . CYS A 1 170 ? 22.668 9.064 -14.457 1.00 65.44 170 CYS A N 1
ATOM 1370 C CA . CYS A 1 170 ? 23.643 8.627 -13.465 1.00 65.44 170 CYS A CA 1
ATOM 1371 C C . CYS A 1 170 ? 24.337 9.852 -12.861 1.00 65.44 170 CYS A C 1
ATOM 1373 O O . CYS A 1 170 ? 25.150 10.504 -13.514 1.00 65.44 170 CYS A O 1
ATOM 1375 N N . GLY A 1 171 ? 24.018 10.148 -11.602 1.00 70.88 171 GLY A N 1
ATOM 1376 C CA . GLY A 1 171 ? 24.784 11.088 -10.792 1.00 70.88 171 GLY A CA 1
ATOM 1377 C C . GLY A 1 171 ? 26.115 10.486 -10.312 1.00 70.88 171 GLY A C 1
ATOM 1378 O O . GLY A 1 171 ? 26.311 9.270 -10.372 1.00 70.88 171 GLY A O 1
ATOM 1379 N N . PRO A 1 172 ? 27.032 11.316 -9.789 1.00 73.56 172 PRO A N 1
ATOM 1380 C CA . PRO A 1 172 ? 28.340 10.865 -9.307 1.00 73.56 172 PRO A CA 1
ATOM 1381 C C . PRO A 1 172 ? 28.267 10.042 -8.008 1.00 73.56 172 PRO A C 1
ATOM 1383 O O . PRO A 1 172 ? 29.258 9.429 -7.614 1.00 73.56 172 PRO A O 1
ATOM 1386 N N . THR A 1 173 ? 27.121 10.031 -7.319 1.00 78.44 173 THR A N 1
ATOM 1387 C CA . THR A 1 173 ? 26.934 9.373 -6.020 1.00 78.44 173 THR A CA 1
ATOM 1388 C C . THR A 1 173 ? 25.812 8.338 -6.053 1.00 78.44 173 THR A C 1
ATOM 1390 O O . THR A 1 173 ? 24.813 8.472 -6.758 1.00 78.44 173 THR A O 1
ATOM 1393 N N . LEU A 1 174 ? 25.982 7.279 -5.257 1.00 81.94 174 LEU A N 1
ATOM 1394 C CA . LEU A 1 174 ? 24.990 6.218 -5.104 1.00 81.94 174 LEU A CA 1
ATOM 1395 C C . LEU A 1 174 ? 23.807 6.714 -4.260 1.00 81.94 174 LEU A C 1
ATOM 1397 O O . LEU A 1 174 ? 23.991 7.068 -3.094 1.00 81.94 174 LEU A O 1
ATOM 1401 N N . THR A 1 175 ? 22.598 6.700 -4.820 1.00 85.75 175 THR A N 1
ATOM 1402 C CA . THR A 1 175 ? 21.372 7.118 -4.121 1.00 85.75 175 THR A CA 1
ATOM 1403 C C . THR A 1 175 ? 20.599 5.927 -3.549 1.00 85.75 175 THR A C 1
ATOM 1405 O O . THR A 1 175 ? 20.758 4.786 -3.989 1.00 85.75 175 THR A O 1
ATOM 1408 N N . SER A 1 176 ? 19.730 6.178 -2.566 1.00 85.56 176 SER A N 1
ATOM 1409 C CA . SER A 1 176 ? 18.808 5.160 -2.038 1.00 85.56 176 SER A CA 1
ATOM 1410 C C . SER A 1 176 ? 17.853 4.642 -3.121 1.00 85.56 176 SER A C 1
ATOM 1412 O O . SER A 1 176 ? 17.686 3.428 -3.246 1.00 85.56 176 SER A O 1
ATOM 1414 N N . LEU A 1 177 ? 17.361 5.533 -3.990 1.00 87.44 177 LEU A N 1
ATOM 1415 C CA . LEU A 1 177 ? 16.534 5.172 -5.141 1.00 87.44 177 LEU A CA 1
ATOM 1416 C C . LEU A 1 177 ? 17.272 4.229 -6.100 1.00 87.44 177 LEU A C 1
ATOM 1418 O O . LEU A 1 177 ? 16.696 3.247 -6.568 1.00 87.44 177 LEU A O 1
ATOM 1422 N N . PHE A 1 178 ? 18.564 4.471 -6.357 1.00 88.00 178 PHE A N 1
ATOM 1423 C CA . PHE A 1 178 ? 19.378 3.561 -7.166 1.00 88.00 178 PHE A CA 1
ATOM 1424 C C . PHE A 1 178 ? 19.449 2.163 -6.539 1.00 88.00 178 PHE A C 1
ATOM 1426 O O . PHE A 1 178 ? 19.332 1.164 -7.247 1.00 88.00 178 PHE A O 1
ATOM 1433 N N . ILE A 1 179 ? 19.613 2.069 -5.215 1.00 86.56 179 ILE A N 1
ATOM 1434 C CA . ILE A 1 179 ? 19.649 0.781 -4.506 1.00 86.56 179 ILE A CA 1
ATOM 1435 C C . ILE A 1 179 ? 18.303 0.057 -4.637 1.00 86.56 179 ILE A C 1
ATOM 1437 O O . ILE A 1 179 ? 18.287 -1.138 -4.933 1.00 86.56 179 ILE A O 1
ATOM 1441 N N . GLN A 1 180 ? 17.179 0.757 -4.467 1.00 88.56 180 GLN A N 1
ATOM 1442 C CA . GLN A 1 180 ? 15.842 0.167 -4.606 1.00 88.56 180 GLN A CA 1
ATOM 1443 C C . GLN A 1 180 ? 15.562 -0.301 -6.037 1.00 88.56 180 GLN A C 1
ATOM 1445 O O . GLN A 1 180 ? 15.124 -1.433 -6.242 1.00 88.56 180 GLN A O 1
ATOM 1450 N N . ARG A 1 181 ? 15.902 0.525 -7.031 1.00 89.69 181 ARG A N 1
ATOM 1451 C CA . ARG A 1 181 ? 15.810 0.183 -8.455 1.00 89.69 181 ARG A CA 1
ATOM 1452 C C . ARG A 1 181 ? 16.681 -1.022 -8.812 1.00 89.69 181 ARG A C 1
ATOM 1454 O O . ARG A 1 181 ? 16.218 -1.941 -9.482 1.00 89.69 181 ARG A O 1
ATOM 1461 N N . SER A 1 182 ? 17.920 -1.050 -8.325 1.00 88.75 182 SER A N 1
ATOM 1462 C CA . SER A 1 182 ? 18.837 -2.179 -8.510 1.00 88.75 182 SER A CA 1
ATOM 1463 C C . SER A 1 182 ? 18.298 -3.459 -7.865 1.00 88.75 182 SER A C 1
ATOM 1465 O O . SER A 1 182 ? 18.315 -4.517 -8.487 1.00 88.75 182 SER A O 1
ATOM 1467 N N . THR A 1 183 ? 17.741 -3.353 -6.654 1.00 89.19 183 THR A N 1
ATOM 1468 C CA . THR A 1 183 ? 17.112 -4.480 -5.948 1.00 89.19 183 THR A CA 1
ATOM 1469 C C . THR A 1 183 ? 15.958 -5.050 -6.762 1.00 89.19 183 THR A C 1
ATOM 1471 O O . THR A 1 183 ? 15.935 -6.246 -7.025 1.00 89.19 183 THR A O 1
ATOM 1474 N N . TYR A 1 184 ? 15.042 -4.201 -7.230 1.00 92.12 184 TYR A N 1
ATOM 1475 C CA . TYR A 1 184 ? 13.945 -4.623 -8.096 1.00 92.12 184 TYR A CA 1
ATOM 1476 C C . TYR A 1 184 ? 14.462 -5.337 -9.362 1.00 92.12 184 TYR A C 1
ATOM 1478 O O . TYR A 1 184 ? 14.025 -6.446 -9.670 1.00 92.12 184 TYR A O 1
ATOM 1486 N N . PHE A 1 185 ? 15.444 -4.765 -10.069 1.00 91.50 185 PHE A N 1
ATOM 1487 C CA . PHE A 1 185 ? 15.990 -5.387 -11.281 1.00 91.50 185 PHE A CA 1
ATOM 1488 C C . PHE A 1 185 ? 16.742 -6.691 -11.013 1.00 91.50 185 PHE A C 1
ATOM 1490 O O . PHE A 1 185 ? 16.801 -7.539 -11.900 1.00 91.50 185 PHE A O 1
ATOM 1497 N N . ALA A 1 186 ? 17.302 -6.886 -9.820 1.00 90.75 186 ALA A N 1
ATOM 1498 C CA . ALA A 1 186 ? 17.934 -8.150 -9.458 1.00 90.75 186 ALA A CA 1
ATOM 1499 C C . ALA A 1 186 ? 16.920 -9.305 -9.374 1.00 90.75 186 ALA A C 1
ATOM 1501 O O . ALA A 1 186 ? 17.282 -10.439 -9.688 1.00 90.75 186 ALA A O 1
ATOM 1502 N N . PHE A 1 187 ? 15.669 -9.018 -8.987 1.00 88.75 187 PHE A N 1
ATOM 1503 C CA . PHE A 1 187 ? 14.583 -10.002 -8.931 1.00 88.75 187 PHE A CA 1
ATOM 1504 C C . PHE A 1 187 ? 13.859 -10.173 -10.272 1.00 88.75 187 PHE A C 1
ATOM 1506 O O . PHE A 1 187 ? 13.567 -11.299 -10.663 1.00 88.75 187 PHE A O 1
ATOM 1513 N N . PHE A 1 188 ? 13.578 -9.074 -10.978 1.00 90.50 188 PHE A N 1
ATOM 1514 C CA . PHE A 1 188 ? 12.666 -9.071 -12.132 1.00 90.50 188 PHE A CA 1
ATOM 1515 C C . PHE A 1 188 ? 13.347 -8.841 -13.487 1.00 90.50 188 PHE A C 1
ATOM 1517 O O . PHE A 1 188 ? 12.742 -9.032 -14.540 1.00 90.50 188 PHE A O 1
ATOM 1524 N N . GLY A 1 189 ? 14.610 -8.420 -13.487 1.00 88.69 189 GLY A N 1
ATOM 1525 C CA . GLY A 1 189 ? 15.286 -7.953 -14.691 1.00 88.69 189 GLY A CA 1
ATOM 1526 C C . GLY A 1 189 ? 14.764 -6.600 -15.187 1.00 88.69 189 GLY A C 1
ATOM 1527 O O . GLY A 1 189 ? 13.880 -5.976 -14.598 1.00 88.69 189 GLY A O 1
ATOM 1528 N N . LYS A 1 190 ? 15.366 -6.123 -16.281 1.00 85.12 190 LYS A N 1
ATOM 1529 C CA . LYS A 1 190 ? 15.020 -4.838 -16.916 1.00 85.12 190 LYS A CA 1
ATOM 1530 C C . LYS A 1 190 ? 13.915 -4.954 -17.960 1.00 85.12 190 LYS A C 1
ATOM 1532 O O . LYS A 1 190 ? 13.277 -3.959 -18.263 1.00 85.12 190 LYS A O 1
ATOM 1537 N N . GLN A 1 191 ? 13.693 -6.150 -18.495 1.00 82.31 191 GLN A N 1
ATOM 1538 C CA . GLN A 1 191 ? 12.664 -6.360 -19.504 1.00 82.31 191 GLN A CA 1
ATOM 1539 C C . GLN A 1 191 ? 11.298 -6.439 -18.831 1.00 82.31 191 GLN A C 1
ATOM 1541 O O . GLN A 1 191 ? 11.134 -7.149 -17.834 1.00 82.31 191 GLN A O 1
ATOM 1546 N N . ILE A 1 192 ? 10.335 -5.707 -19.376 1.00 77.62 192 ILE A N 1
ATOM 1547 C CA . ILE A 1 192 ? 8.912 -5.876 -19.098 1.00 77.62 192 ILE A CA 1
ATOM 1548 C C . ILE A 1 192 ? 8.261 -6.191 -20.438 1.00 77.62 192 ILE A C 1
ATOM 1550 O O . ILE A 1 192 ? 8.616 -5.586 -21.444 1.00 77.62 192 ILE A O 1
ATOM 1554 N N . SER A 1 193 ? 7.274 -7.083 -20.444 1.00 66.81 193 SER A N 1
ATOM 1555 C CA . SER A 1 193 ? 6.434 -7.379 -21.615 1.00 66.81 193 SER A CA 1
ATOM 1556 C C . SER A 1 193 ? 5.539 -6.205 -22.052 1.00 66.81 193 SER A C 1
ATOM 1558 O O . SER A 1 193 ? 4.576 -6.408 -22.776 1.00 66.81 193 SER A O 1
ATOM 1560 N N . VAL A 1 194 ? 5.802 -4.996 -21.555 1.00 62.72 194 VAL A N 1
ATOM 1561 C CA . VAL A 1 194 ? 5.073 -3.759 -21.817 1.00 62.72 194 VAL A CA 1
ATOM 1562 C C . VAL A 1 194 ? 6.105 -2.756 -22.284 1.00 62.72 194 VAL A C 1
ATOM 1564 O O . VAL A 1 194 ? 7.066 -2.487 -21.559 1.00 62.72 194 VAL A O 1
ATOM 1567 N N . ASP A 1 195 ? 5.896 -2.192 -23.465 1.00 54.72 195 ASP A N 1
ATOM 1568 C CA . ASP A 1 195 ? 6.749 -1.126 -23.957 1.00 54.72 195 ASP A CA 1
ATOM 1569 C C . ASP A 1 195 ? 6.670 0.069 -22.999 1.00 54.72 195 ASP A C 1
ATOM 1571 O O . ASP A 1 195 ? 5.623 0.691 -22.825 1.00 54.72 195 ASP A O 1
ATOM 1575 N N . ALA A 1 196 ? 7.792 0.404 -22.353 1.00 48.59 196 ALA A N 1
ATOM 1576 C CA . ALA A 1 196 ? 7.884 1.546 -21.439 1.00 48.59 196 ALA A CA 1
ATOM 1577 C C . ALA A 1 196 ? 7.518 2.870 -22.137 1.00 48.59 196 ALA A C 1
ATOM 1579 O O . ALA A 1 196 ? 7.029 3.796 -21.491 1.00 48.59 196 ALA A O 1
ATOM 1580 N N . VAL A 1 197 ? 7.690 2.936 -23.463 1.00 46.03 197 VAL A N 1
ATOM 1581 C CA . VAL A 1 197 ? 7.228 4.046 -24.306 1.00 46.03 197 VAL A CA 1
ATOM 1582 C C . VAL A 1 197 ? 5.702 4.151 -24.356 1.00 46.03 197 VAL A C 1
ATOM 1584 O O . VAL A 1 197 ? 5.200 5.261 -24.335 1.00 46.03 197 VAL A O 1
ATOM 1587 N N . ASP A 1 198 ? 4.950 3.055 -24.272 1.00 48.56 198 ASP A N 1
ATOM 1588 C CA . ASP A 1 198 ? 3.476 3.072 -24.225 1.00 48.56 198 ASP A CA 1
ATOM 1589 C C . ASP A 1 198 ? 2.947 3.527 -22.845 1.00 48.56 198 ASP A C 1
ATOM 1591 O O . ASP A 1 198 ? 1.847 4.067 -22.696 1.00 48.56 198 ASP A O 1
ATOM 1595 N N . VAL A 1 199 ? 3.778 3.384 -21.804 1.00 49.31 199 VAL A N 1
ATOM 1596 C CA . VAL A 1 199 ? 3.491 3.888 -20.451 1.00 49.31 199 VAL A CA 1
ATOM 1597 C C . VAL A 1 199 ? 3.876 5.368 -20.291 1.00 49.31 199 VAL A C 1
ATOM 1599 O O . VAL A 1 199 ? 3.277 6.069 -19.474 1.00 49.31 199 VAL A O 1
ATOM 1602 N N . ASN A 1 200 ? 4.825 5.858 -21.096 1.00 47.19 200 ASN A N 1
ATOM 1603 C CA . ASN A 1 200 ? 5.325 7.238 -21.060 1.00 47.19 200 ASN A CA 1
ATOM 1604 C C . ASN A 1 200 ? 4.725 8.140 -22.164 1.00 47.19 200 ASN A C 1
ATOM 1606 O O . ASN A 1 200 ? 4.769 9.365 -22.056 1.00 47.19 200 ASN A O 1
ATOM 1610 N N . SER A 1 201 ? 4.130 7.568 -23.213 1.00 41.28 201 SER A N 1
ATOM 1611 C CA . SER A 1 201 ? 3.474 8.301 -24.298 1.00 41.28 201 SER A CA 1
ATOM 1612 C C . SER A 1 201 ? 2.005 8.555 -23.973 1.00 41.28 201 SER A C 1
ATOM 1614 O O . SER A 1 201 ? 1.144 7.699 -24.121 1.00 41.28 201 SER A O 1
ATOM 1616 N N . MET A 1 202 ? 1.724 9.747 -23.455 1.00 34.28 202 MET A N 1
ATOM 1617 C CA . MET A 1 202 ? 0.624 10.655 -23.828 1.00 34.28 202 MET A CA 1
ATOM 1618 C C . MET A 1 202 ? 0.467 11.663 -22.690 1.00 34.28 202 MET A C 1
ATOM 1620 O O . MET A 1 202 ? 0.384 11.280 -21.519 1.00 34.28 202 MET A O 1
ATOM 1624 N N . HIS A 1 203 ? 0.524 12.932 -23.091 1.00 37.72 203 HIS A N 1
ATOM 1625 C CA . HIS A 1 203 ? 0.488 14.140 -22.281 1.00 37.72 203 HIS A CA 1
ATOM 1626 C C . HIS A 1 203 ? -0.712 14.198 -21.330 1.00 37.72 203 HIS A C 1
ATOM 1628 O O . HIS A 1 203 ? -1.759 13.613 -21.591 1.00 37.72 203 HIS A O 1
ATOM 1634 N N . GLU A 1 204 ? -0.527 14.949 -20.243 1.00 33.91 204 GLU A N 1
ATOM 1635 C CA . GLU A 1 204 ? -1.572 15.428 -19.341 1.00 33.91 204 GLU A CA 1
ATOM 1636 C C . GLU A 1 204 ? -2.784 15.944 -20.135 1.00 33.91 204 GLU A C 1
ATOM 1638 O O . GLU A 1 204 ? -2.742 17.032 -20.709 1.00 33.91 204 GLU A O 1
ATOM 1643 N N . GLU A 1 205 ? -3.889 15.197 -20.150 1.00 32.84 205 GLU A N 1
ATOM 1644 C CA . GLU A 1 205 ? -5.185 15.808 -20.431 1.00 32.84 205 GLU A CA 1
ATOM 1645 C C . GLU A 1 205 ? -5.573 16.619 -19.196 1.00 32.84 205 GLU A C 1
ATOM 1647 O O . GLU A 1 205 ? -6.094 16.110 -18.202 1.00 32.84 205 GLU A O 1
ATOM 1652 N N . GLN A 1 206 ? -5.243 17.909 -19.250 1.00 30.59 206 GLN A N 1
ATOM 1653 C CA . GLN A 1 206 ? -5.765 18.910 -18.337 1.00 30.59 206 GLN A CA 1
ATOM 1654 C C . GLN A 1 206 ? -7.295 18.877 -18.401 1.00 30.59 206 GLN A C 1
ATOM 1656 O O . GLN A 1 206 ? -7.899 19.170 -19.434 1.00 30.59 206 GLN A O 1
ATOM 1661 N N . ALA A 1 207 ? -7.920 18.544 -17.273 1.00 29.47 207 ALA A N 1
ATOM 1662 C CA . ALA A 1 207 ? -9.346 18.730 -17.073 1.00 29.47 207 ALA A CA 1
ATOM 1663 C C . ALA A 1 207 ? -9.670 20.226 -17.217 1.00 29.47 207 ALA A C 1
ATOM 1665 O O . ALA A 1 207 ? -9.380 21.031 -16.333 1.00 29.47 207 ALA A O 1
ATOM 1666 N N . THR A 1 208 ? -10.249 20.599 -18.356 1.00 30.25 208 THR A N 1
ATOM 1667 C CA . THR A 1 208 ? -10.880 21.902 -18.549 1.00 30.25 208 THR A CA 1
ATOM 1668 C C . THR A 1 208 ? -12.345 21.809 -18.127 1.00 30.25 208 THR A C 1
ATOM 1670 O O . THR A 1 208 ? -13.054 20.851 -18.428 1.00 30.25 208 THR A O 1
ATOM 1673 N N . THR A 1 209 ? -12.758 22.804 -17.350 1.00 31.05 209 THR A N 1
ATOM 1674 C CA . THR A 1 209 ? -14.099 23.019 -16.804 1.00 31.05 209 THR A CA 1
ATOM 1675 C C . THR A 1 209 ? -15.195 23.057 -17.880 1.00 31.05 209 THR A C 1
ATOM 1677 O O . THR A 1 209 ? -15.159 23.895 -18.772 1.00 31.05 209 THR A O 1
ATOM 1680 N N . ASP A 1 210 ? -16.160 22.146 -17.718 1.00 30.20 210 ASP A N 1
ATOM 1681 C CA . ASP A 1 210 ? -17.632 22.256 -17.805 1.00 30.20 210 ASP A CA 1
ATOM 1682 C C . ASP A 1 210 ? -18.299 23.191 -18.843 1.00 30.20 210 ASP A C 1
ATOM 1684 O O . ASP A 1 210 ? -18.170 24.411 -18.745 1.00 30.20 210 ASP A O 1
ATOM 1688 N N . GLN A 1 211 ? -19.123 22.619 -19.746 1.00 31.19 211 GLN A N 1
ATOM 1689 C CA . GLN A 1 211 ? -20.563 22.947 -19.916 1.00 31.19 211 GLN A CA 1
ATOM 1690 C C . GLN A 1 211 ? -21.288 22.093 -21.007 1.00 31.19 211 GLN A C 1
ATOM 1692 O O . GLN A 1 211 ? -20.627 21.362 -21.745 1.00 31.19 211 GLN A O 1
ATOM 1697 N N . PRO A 1 212 ? -22.648 22.078 -21.067 1.00 32.25 212 PRO A N 1
ATOM 1698 C CA . PRO A 1 212 ? -23.441 20.847 -21.191 1.00 32.25 212 PRO A CA 1
ATOM 1699 C C . PRO A 1 212 ? -24.001 20.480 -22.585 1.00 32.25 212 PRO A C 1
ATOM 1701 O O . PRO A 1 212 ? -24.117 21.286 -23.502 1.00 32.25 212 PRO A O 1
ATOM 1704 N N . ARG A 1 213 ? -24.417 19.204 -22.644 1.00 31.75 213 ARG A N 1
ATOM 1705 C CA . ARG A 1 213 ? -25.132 18.409 -23.672 1.00 31.75 213 ARG A CA 1
ATOM 1706 C C . ARG A 1 213 ? -26.239 19.133 -24.473 1.00 31.75 213 ARG A C 1
ATOM 1708 O O . ARG A 1 213 ? -26.934 19.986 -23.927 1.00 31.75 213 ARG A O 1
ATOM 1715 N N . PRO A 1 214 ? -26.567 18.619 -25.677 1.00 28.08 214 PRO A N 1
ATOM 1716 C CA . PRO A 1 214 ? -27.787 17.798 -25.811 1.00 28.08 214 PRO A CA 1
ATOM 1717 C C . PRO A 1 214 ? -27.600 16.528 -26.683 1.00 28.08 214 PRO A C 1
ATOM 1719 O O . PRO A 1 214 ? -26.779 16.504 -27.591 1.00 28.08 214 PRO A O 1
ATOM 1722 N N . GLY A 1 215 ? -28.323 15.441 -26.362 1.00 24.47 215 GLY A N 1
ATOM 1723 C CA . GLY A 1 215 ? -28.348 14.173 -27.135 1.00 24.47 215 GLY A CA 1
ATOM 1724 C C . GLY A 1 215 ? -29.435 14.172 -28.226 1.00 24.47 215 GLY A C 1
ATOM 1725 O O . GLY A 1 215 ? -29.841 15.260 -28.628 1.00 24.47 215 GLY A O 1
ATOM 1726 N N . PRO A 1 216 ? -30.043 13.024 -28.602 1.00 44.97 216 PRO A N 1
ATOM 1727 C CA . PRO A 1 216 ? -29.625 11.615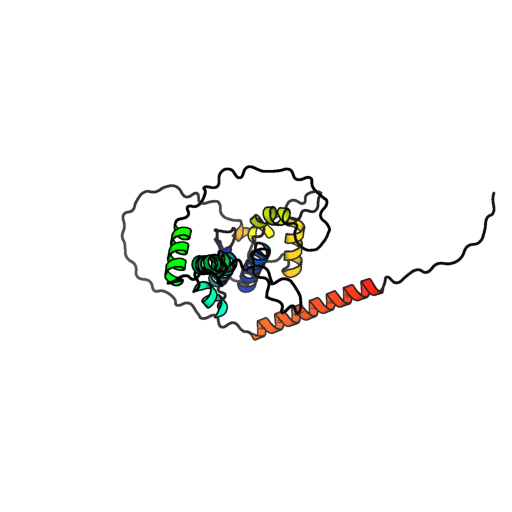 -28.459 1.00 44.97 216 PRO A CA 1
ATOM 1728 C C . PRO A 1 216 ? -29.761 10.814 -29.782 1.00 44.97 216 PRO A C 1
ATOM 1730 O O . PRO A 1 216 ? -30.712 11.054 -30.506 1.00 44.97 216 PRO A O 1
ATOM 1733 N N . GLU A 1 217 ? -28.955 9.774 -30.049 1.00 26.89 217 GLU A N 1
ATOM 1734 C CA . GLU A 1 217 ? -29.350 8.720 -31.011 1.00 26.89 217 GLU A CA 1
ATOM 1735 C C . GLU A 1 217 ? -28.872 7.322 -30.592 1.00 26.89 217 GLU A C 1
ATOM 1737 O O . GLU A 1 217 ? -27.869 7.137 -29.905 1.00 26.89 217 GLU A O 1
ATOM 1742 N N . GLN A 1 218 ? -29.710 6.355 -30.948 1.00 34.50 218 GLN A N 1
ATOM 1743 C CA . GLN A 1 218 ? -29.765 4.968 -30.513 1.00 34.50 218 GLN A CA 1
ATOM 1744 C C . GLN A 1 218 ? -28.734 4.114 -31.261 1.00 34.50 218 GLN A C 1
ATOM 1746 O O . GLN A 1 218 ? -28.614 4.243 -32.473 1.00 34.50 218 GLN A O 1
ATOM 1751 N N . SER A 1 219 ? -28.095 3.150 -30.593 1.00 30.55 219 SER A N 1
ATOM 1752 C CA . SER A 1 219 ? -27.780 1.874 -31.246 1.00 30.55 219 SER A CA 1
ATOM 1753 C C . SER A 1 219 ? -27.532 0.775 -30.222 1.00 30.55 219 SER A C 1
ATOM 1755 O O . SER A 1 219 ? -26.694 0.890 -29.330 1.00 30.55 219 SER A O 1
ATOM 1757 N N . ALA A 1 220 ? -28.285 -0.307 -30.385 1.00 33.97 220 ALA A N 1
ATOM 1758 C CA . ALA A 1 220 ? -28.078 -1.587 -29.735 1.00 33.97 220 ALA A CA 1
ATOM 1759 C C . ALA A 1 220 ? -26.730 -2.205 -30.157 1.00 33.97 220 ALA A C 1
ATOM 1761 O O . ALA A 1 220 ? -26.315 -2.070 -31.307 1.00 33.97 220 ALA A O 1
ATOM 1762 N N . GLY A 1 221 ? -26.074 -2.922 -29.243 1.00 27.50 221 GLY A N 1
ATOM 1763 C CA . GLY A 1 221 ? -24.879 -3.718 -29.532 1.00 27.50 221 GLY A CA 1
ATOM 1764 C C . GLY A 1 221 ? -24.397 -4.443 -28.277 1.00 27.50 221 GLY A C 1
ATOM 1765 O O . GLY A 1 221 ? -24.058 -3.803 -27.289 1.00 27.50 221 GLY A O 1
ATOM 1766 N N . GLY A 1 222 ? -24.465 -5.775 -28.288 1.00 28.31 222 GLY A N 1
ATOM 1767 C CA . GLY A 1 222 ? -24.346 -6.640 -27.114 1.00 28.31 222 GLY A CA 1
ATOM 1768 C C . GLY A 1 222 ? -22.989 -6.639 -26.400 1.00 28.31 222 GLY A C 1
ATOM 1769 O O . GLY A 1 222 ? -21.931 -6.479 -27.001 1.00 28.31 222 GLY A O 1
ATOM 1770 N N . HIS A 1 223 ? -23.046 -6.891 -25.092 1.00 29.14 223 HIS A N 1
ATOM 1771 C CA . HIS A 1 223 ? -21.895 -7.215 -24.252 1.00 29.14 223 HIS A CA 1
ATOM 1772 C C . HIS A 1 223 ? -21.331 -8.608 -24.586 1.00 29.14 223 HIS A C 1
ATOM 1774 O O . HIS A 1 223 ? -22.091 -9.579 -24.534 1.00 29.14 223 HIS A O 1
ATOM 1780 N N . PRO A 1 224 ? -20.012 -8.767 -24.805 1.00 34.50 224 PRO A N 1
ATOM 1781 C CA . PRO A 1 224 ? -19.355 -10.046 -24.614 1.00 34.50 224 PRO A CA 1
ATOM 1782 C C . PRO A 1 224 ? -19.071 -10.264 -23.121 1.00 34.50 224 PRO A C 1
ATOM 1784 O O . PRO A 1 224 ? -18.606 -9.385 -22.394 1.00 34.50 224 PRO A O 1
ATOM 1787 N N . ARG A 1 225 ? -19.413 -11.466 -22.674 1.00 32.78 225 ARG A N 1
ATOM 1788 C CA . ARG A 1 225 ? -19.230 -12.019 -21.329 1.00 32.78 225 ARG A CA 1
ATOM 1789 C C . ARG A 1 225 ? -17.723 -12.172 -21.028 1.00 32.78 225 ARG A C 1
ATOM 1791 O O . ARG A 1 225 ? -17.011 -12.615 -21.924 1.00 32.78 225 ARG A O 1
ATOM 1798 N N . PRO A 1 226 ? -17.219 -11.872 -19.814 1.00 38.09 226 PRO A N 1
ATOM 1799 C CA . PRO A 1 226 ? -15.820 -12.136 -19.481 1.00 38.09 226 PRO A CA 1
ATOM 1800 C C . PRO A 1 226 ? -15.568 -13.646 -19.411 1.00 38.09 226 PRO A C 1
ATOM 1802 O O . PRO A 1 226 ? -16.246 -14.353 -18.660 1.00 38.09 226 PRO A O 1
ATOM 1805 N N . GLU A 1 227 ? -14.608 -14.124 -20.199 1.00 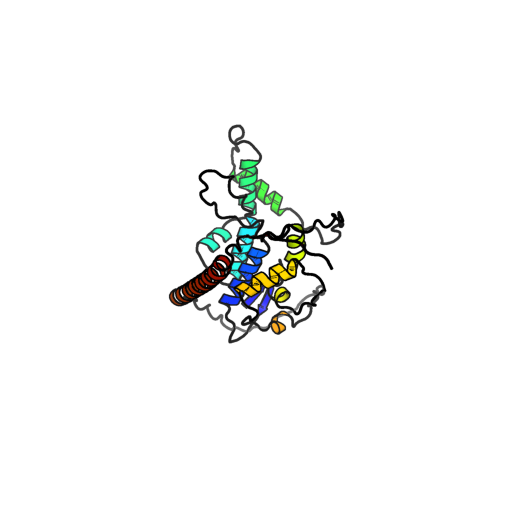37.34 227 GLU A N 1
ATOM 1806 C CA . GLU A 1 227 ? -14.081 -15.485 -20.123 1.00 37.34 227 GLU A CA 1
ATOM 1807 C C . GLU A 1 227 ? -13.394 -15.714 -18.768 1.00 37.34 227 GLU A C 1
ATOM 1809 O O . GLU A 1 227 ? -12.628 -14.882 -18.277 1.00 37.34 227 GLU A O 1
ATOM 1814 N N . LEU A 1 228 ? -13.709 -16.849 -18.142 1.00 35.56 228 LEU A N 1
ATOM 1815 C CA . LEU A 1 228 ? -13.059 -17.328 -16.927 1.00 35.56 228 LEU A CA 1
ATOM 1816 C C . LEU A 1 228 ? -11.576 -17.598 -17.221 1.00 35.56 228 LEU A C 1
ATOM 1818 O O . LEU A 1 228 ? -11.264 -18.478 -18.019 1.00 35.56 228 LEU A O 1
ATOM 1822 N N . MET A 1 229 ? -10.666 -16.915 -16.525 1.00 43.19 229 MET A N 1
ATOM 1823 C CA . MET A 1 229 ? -9.267 -17.341 -16.474 1.00 43.19 229 MET A CA 1
ATOM 1824 C C . MET A 1 229 ? -9.140 -18.489 -15.471 1.00 43.19 229 MET A C 1
ATOM 1826 O O . MET A 1 229 ? -9.108 -18.268 -14.261 1.00 43.19 229 MET A O 1
ATOM 1830 N N . ILE A 1 230 ? -9.111 -19.719 -15.980 1.00 43.38 230 ILE A N 1
ATOM 1831 C CA . ILE A 1 230 ? -8.638 -20.883 -15.229 1.00 43.38 230 ILE A CA 1
ATOM 1832 C C . ILE A 1 230 ? -7.112 -20.809 -15.285 1.00 43.38 230 ILE A C 1
ATOM 1834 O O . ILE A 1 230 ? -6.520 -20.910 -16.356 1.00 43.38 230 ILE A O 1
ATOM 1838 N N . VAL A 1 231 ? -6.491 -20.521 -14.145 1.00 51.41 231 VAL A N 1
ATOM 1839 C CA . VAL A 1 231 ? -5.034 -20.422 -14.017 1.00 51.41 231 VAL A CA 1
ATOM 1840 C C . VAL A 1 231 ? -4.475 -21.839 -13.938 1.00 51.41 231 VAL A C 1
ATOM 1842 O O . VAL A 1 231 ? -4.898 -22.613 -13.086 1.00 51.41 231 VAL A O 1
ATOM 1845 N N . ASP A 1 232 ? -3.550 -22.172 -14.835 1.00 55.50 232 ASP A N 1
ATOM 1846 C CA . ASP A 1 232 ? -2.824 -23.442 -14.826 1.00 55.50 232 ASP A CA 1
ATOM 1847 C C . ASP A 1 232 ? -1.796 -23.428 -13.678 1.00 55.50 232 ASP A C 1
ATOM 1849 O O . ASP A 1 232 ? -0.752 -22.770 -13.753 1.00 55.50 232 ASP A O 1
ATOM 1853 N N . GLU A 1 233 ? -2.156 -24.063 -12.560 1.00 54.66 233 GLU A N 1
ATOM 1854 C CA . GLU A 1 233 ? -1.362 -24.098 -11.326 1.00 54.66 233 GLU A CA 1
ATOM 1855 C C . GLU A 1 233 ? -0.013 -24.816 -11.517 1.00 54.66 233 GLU A C 1
ATOM 1857 O O . GLU A 1 233 ? 0.968 -24.455 -10.859 1.00 54.66 233 GLU A O 1
ATOM 1862 N N . ASP A 1 234 ? 0.085 -25.747 -12.473 1.00 58.81 234 ASP A N 1
ATOM 1863 C CA . ASP A 1 234 ? 1.305 -26.526 -12.719 1.00 58.81 234 ASP A CA 1
ATOM 1864 C C . ASP A 1 234 ? 2.424 -25.652 -13.309 1.00 58.81 234 ASP A C 1
ATOM 1866 O O . ASP A 1 234 ? 3.581 -25.725 -12.886 1.00 58.81 234 ASP A O 1
ATOM 1870 N N . HIS A 1 235 ? 2.086 -24.715 -14.203 1.00 63.06 235 HIS A N 1
ATOM 1871 C CA . HIS A 1 235 ? 3.080 -23.817 -14.803 1.00 63.06 235 HIS A CA 1
ATOM 1872 C C . HIS A 1 235 ? 3.668 -22.812 -13.791 1.00 63.06 235 HIS A C 1
ATOM 1874 O O . HIS A 1 235 ? 4.811 -22.361 -13.920 1.00 63.06 235 HIS A O 1
ATOM 1880 N N . GLN A 1 236 ? 2.901 -22.458 -12.753 1.00 65.12 236 GLN A N 1
ATOM 1881 C CA . GLN A 1 236 ? 3.365 -21.607 -11.649 1.00 65.12 236 GLN A CA 1
ATOM 1882 C C . GLN A 1 236 ? 4.333 -22.368 -10.733 1.00 65.12 236 GLN A C 1
ATOM 1884 O O . GLN A 1 236 ? 5.348 -21.807 -10.303 1.00 65.12 236 GLN A O 1
ATOM 1889 N N . GLN A 1 237 ? 4.037 -23.644 -10.468 1.00 67.25 237 GLN A N 1
ATOM 1890 C CA . GLN A 1 237 ? 4.846 -24.527 -9.631 1.00 67.25 237 GLN A CA 1
ATOM 1891 C C . GLN A 1 237 ? 6.247 -24.725 -10.232 1.00 67.25 237 GLN A C 1
ATOM 1893 O O . GLN A 1 237 ? 7.247 -24.491 -9.547 1.00 67.25 237 GLN A O 1
ATOM 1898 N N . ASP A 1 238 ? 6.325 -25.014 -11.534 1.00 75.62 238 ASP A N 1
ATOM 1899 C CA . ASP A 1 238 ? 7.589 -25.187 -12.264 1.00 75.62 238 ASP A CA 1
ATOM 1900 C C . ASP A 1 238 ? 8.456 -23.922 -12.236 1.00 75.62 238 ASP A C 1
ATOM 1902 O O . ASP A 1 238 ? 9.685 -23.962 -12.098 1.00 75.62 238 ASP A O 1
ATOM 1906 N N . ARG A 1 239 ? 7.823 -22.751 -12.352 1.00 75.62 239 ARG A N 1
ATOM 1907 C CA . ARG A 1 239 ? 8.522 -21.462 -12.337 1.00 75.62 239 ARG A CA 1
ATOM 1908 C C . ARG A 1 239 ? 9.079 -21.137 -10.948 1.00 75.62 239 ARG A C 1
ATOM 1910 O O . ARG A 1 239 ? 10.197 -20.628 -10.841 1.00 75.62 239 ARG A O 1
ATOM 1917 N N . LEU A 1 240 ? 8.336 -21.463 -9.889 1.00 72.50 240 LEU A N 1
ATOM 1918 C CA . LEU A 1 240 ? 8.782 -21.323 -8.499 1.00 72.50 240 LEU A CA 1
ATOM 1919 C C . LEU A 1 240 ? 9.930 -22.282 -8.169 1.00 72.50 240 LEU A C 1
ATOM 1921 O O . LEU A 1 240 ? 10.883 -21.886 -7.495 1.00 72.50 240 LEU A O 1
ATOM 1925 N N . GLU A 1 241 ? 9.867 -23.519 -8.655 1.00 83.69 241 GLU A N 1
ATOM 1926 C CA . GLU A 1 241 ? 10.911 -24.520 -8.438 1.00 83.69 241 GLU A CA 1
ATOM 1927 C C . GLU A 1 241 ? 12.210 -24.152 -9.166 1.00 83.69 241 GLU A C 1
ATOM 1929 O O . GLU A 1 241 ? 13.294 -24.186 -8.576 1.00 83.69 241 GLU A O 1
ATOM 1934 N N . ASN A 1 242 ? 12.101 -23.663 -10.403 1.00 84.56 242 ASN A N 1
ATOM 1935 C CA . ASN A 1 242 ? 13.234 -23.105 -11.135 1.00 84.56 242 ASN A CA 1
ATOM 1936 C C . ASN A 1 242 ? 13.882 -21.933 -10.389 1.00 84.56 242 ASN A C 1
ATOM 1938 O O . ASN A 1 242 ? 15.109 -21.872 -10.284 1.00 84.56 242 ASN A O 1
ATOM 1942 N N . LEU A 1 243 ? 13.075 -21.027 -9.828 1.00 81.50 243 LEU A N 1
ATOM 1943 C CA . LEU A 1 243 ? 13.594 -19.885 -9.081 1.00 81.50 243 LEU A CA 1
ATOM 1944 C C . LEU A 1 243 ? 14.333 -20.328 -7.810 1.00 81.50 243 LEU A C 1
ATOM 1946 O O . LEU A 1 243 ? 15.426 -19.827 -7.544 1.00 81.50 243 LEU A O 1
ATOM 1950 N N . ARG A 1 244 ? 13.791 -21.308 -7.074 1.00 84.12 244 ARG A N 1
ATOM 1951 C CA . ARG A 1 244 ? 14.448 -21.897 -5.894 1.00 84.12 244 ARG A CA 1
ATOM 1952 C C . ARG A 1 244 ? 15.807 -22.490 -6.245 1.00 84.12 244 ARG A C 1
ATOM 1954 O O . ARG A 1 244 ? 16.801 -22.102 -5.643 1.00 84.12 244 ARG A O 1
ATOM 1961 N N . ARG A 1 245 ? 15.879 -23.306 -7.300 1.00 86.00 245 ARG A N 1
ATOM 1962 C CA . ARG A 1 245 ? 17.144 -23.897 -7.761 1.00 86.00 245 ARG A CA 1
ATOM 1963 C C . ARG A 1 245 ? 18.194 -22.834 -8.095 1.00 86.00 245 ARG A C 1
ATOM 1965 O O . ARG A 1 245 ? 19.342 -22.946 -7.677 1.00 86.00 245 ARG A O 1
ATOM 1972 N N . THR A 1 246 ? 17.805 -21.770 -8.800 1.00 83.62 246 THR A N 1
ATOM 1973 C CA . THR A 1 246 ? 18.750 -20.687 -9.131 1.00 83.62 246 THR A CA 1
ATOM 1974 C C . THR A 1 246 ? 19.220 -19.901 -7.905 1.00 83.62 246 THR A C 1
ATOM 1976 O O . THR A 1 246 ? 20.342 -19.387 -7.901 1.00 83.62 246 THR A O 1
ATOM 1979 N N . ALA A 1 247 ? 18.385 -19.792 -6.867 1.00 82.06 247 ALA A N 1
ATOM 1980 C CA . ALA A 1 247 ? 18.766 -19.173 -5.603 1.00 82.06 247 ALA A CA 1
ATOM 1981 C C . ALA A 1 247 ? 19.794 -20.042 -4.865 1.00 82.06 247 ALA A C 1
ATOM 1983 O O . ALA A 1 247 ? 20.847 -19.524 -4.489 1.00 82.06 247 ALA A O 1
ATOM 1984 N N . ASP A 1 248 ? 19.549 -21.351 -4.779 1.00 87.69 248 ASP A N 1
ATOM 1985 C CA . ASP A 1 248 ? 20.446 -22.318 -4.137 1.00 87.69 248 ASP A CA 1
ATOM 1986 C C . ASP A 1 248 ? 21.818 -22.367 -4.833 1.00 87.69 248 ASP A C 1
ATOM 1988 O O . ASP A 1 248 ? 22.864 -22.352 -4.183 1.00 87.69 248 ASP A O 1
ATOM 1992 N N . GLU A 1 249 ? 21.8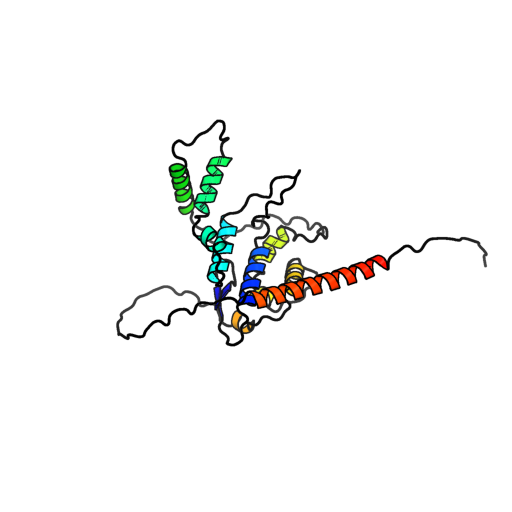46 -22.342 -6.170 1.00 88.19 249 GLU A N 1
ATOM 1993 C CA . GLU A 1 249 ? 23.090 -22.296 -6.952 1.00 88.19 249 GLU A CA 1
ATOM 1994 C C . GLU A 1 249 ? 23.907 -21.024 -6.676 1.00 88.19 249 GLU A C 1
ATOM 1996 O O . GLU A 1 249 ? 25.140 -21.062 -6.566 1.00 88.19 249 GLU A O 1
ATOM 2001 N N . ARG A 1 250 ? 23.233 -19.874 -6.555 1.00 82.44 250 ARG A N 1
ATOM 2002 C CA . ARG A 1 250 ? 23.887 -18.596 -6.240 1.00 82.44 250 ARG A CA 1
ATOM 2003 C C . ARG A 1 250 ? 24.391 -18.564 -4.802 1.00 82.44 250 ARG A C 1
ATOM 2005 O O . ARG A 1 250 ? 25.491 -18.059 -4.573 1.00 82.44 250 ARG A O 1
ATOM 2012 N N . GLU A 1 251 ? 23.634 -19.116 -3.860 1.00 85.44 251 GLU A N 1
ATOM 2013 C CA . GLU A 1 251 ? 24.035 -19.235 -2.458 1.00 85.44 251 GLU A CA 1
ATOM 2014 C C . GLU A 1 251 ? 25.251 -20.158 -2.306 1.00 85.44 251 GLU A C 1
ATOM 2016 O O . GLU A 1 251 ? 26.263 -19.751 -1.731 1.00 85.44 251 GLU A O 1
ATOM 2021 N N . ALA A 1 252 ? 25.242 -21.330 -2.948 1.00 85.75 252 ALA A N 1
ATOM 2022 C CA . ALA A 1 252 ? 26.380 -22.248 -2.967 1.00 85.75 252 ALA A CA 1
ATOM 2023 C C . ALA A 1 252 ? 27.640 -21.602 -3.567 1.00 85.75 252 ALA A C 1
ATOM 2025 O O . ALA A 1 252 ? 28.755 -21.800 -3.074 1.00 85.75 252 ALA A O 1
ATOM 2026 N N . ARG A 1 253 ? 27.481 -20.784 -4.614 1.00 86.81 253 ARG A N 1
ATOM 2027 C CA . ARG A 1 253 ? 28.592 -20.031 -5.208 1.00 86.81 253 ARG A CA 1
ATOM 2028 C C . ARG A 1 253 ? 29.154 -18.994 -4.234 1.00 86.81 253 ARG A C 1
ATOM 2030 O O . ARG A 1 253 ? 30.374 -18.871 -4.124 1.00 86.81 253 ARG A O 1
ATOM 2037 N N . LEU A 1 254 ? 28.297 -18.279 -3.505 1.00 80.88 254 LEU A N 1
ATOM 2038 C CA . LEU A 1 254 ? 28.719 -17.329 -2.471 1.00 80.88 254 LEU A CA 1
ATOM 2039 C C . LEU A 1 254 ? 29.448 -18.031 -1.318 1.00 80.88 254 LEU A C 1
ATOM 2041 O O . LEU A 1 254 ? 30.477 -17.532 -0.865 1.00 80.88 254 LEU A O 1
ATOM 2045 N N . GLU A 1 255 ? 28.987 -19.207 -0.891 1.00 82.56 255 GLU A N 1
ATOM 2046 C CA . GLU A 1 255 ? 29.667 -19.997 0.140 1.00 82.56 255 GLU A CA 1
ATOM 2047 C C . GLU A 1 255 ? 31.062 -20.480 -0.277 1.00 82.56 255 GLU A C 1
ATOM 2049 O O . GLU A 1 255 ? 31.982 -20.523 0.541 1.00 82.56 255 GLU A O 1
ATOM 2054 N N . GLN A 1 256 ? 31.254 -20.837 -1.548 1.00 78.44 256 GLN A N 1
ATOM 2055 C CA . GLN A 1 256 ? 32.576 -21.220 -2.053 1.00 78.44 256 GLN A CA 1
ATOM 2056 C C . GLN A 1 256 ? 33.553 -20.036 -2.034 1.00 78.44 256 GLN A C 1
ATOM 2058 O O . GLN A 1 256 ? 34.720 -20.189 -1.668 1.00 78.44 256 GLN A O 1
ATOM 2063 N N . LEU A 1 257 ? 33.066 -18.836 -2.356 1.00 74.94 257 LEU A N 1
ATOM 2064 C CA . LEU A 1 257 ? 33.847 -17.599 -2.296 1.00 74.94 257 LEU A CA 1
ATOM 2065 C C . LEU A 1 257 ? 34.213 -17.189 -0.860 1.00 74.94 257 LEU A C 1
ATOM 2067 O O . LEU A 1 257 ? 35.278 -16.606 -0.649 1.00 74.94 257 LEU A O 1
ATOM 2071 N N . THR A 1 258 ? 33.376 -17.500 0.132 1.00 71.88 258 THR A N 1
ATOM 2072 C CA . THR A 1 258 ? 33.668 -17.202 1.544 1.00 71.88 258 THR A CA 1
ATOM 2073 C C . THR A 1 258 ? 34.580 -18.249 2.188 1.00 71.88 258 THR A C 1
ATOM 2075 O O . THR A 1 258 ? 35.463 -17.879 2.961 1.00 71.88 258 THR A O 1
ATOM 2078 N N . LYS A 1 259 ? 34.462 -19.530 1.809 1.00 65.38 259 LYS A N 1
ATOM 2079 C CA . LYS A 1 259 ? 35.354 -20.618 2.263 1.00 65.38 259 LYS A CA 1
ATOM 2080 C C . LYS A 1 259 ? 36.783 -20.504 1.702 1.00 65.38 259 LYS A C 1
ATOM 2082 O O . LYS A 1 259 ? 37.719 -20.979 2.336 1.00 65.38 259 LYS A O 1
ATOM 2087 N N . GLY A 1 260 ? 36.979 -19.811 0.575 1.00 54.91 260 GLY A N 1
ATOM 2088 C CA . GLY A 1 260 ? 38.302 -19.526 -0.002 1.00 54.91 260 GLY A CA 1
ATOM 2089 C C . GLY A 1 260 ? 39.142 -18.473 0.743 1.00 54.91 260 GLY A C 1
ATOM 2090 O O . GLY A 1 260 ? 40.308 -18.278 0.406 1.00 54.91 260 GLY A O 1
ATOM 2091 N N . LYS A 1 261 ? 38.590 -17.793 1.760 1.00 57.53 261 LYS A N 1
ATOM 2092 C CA . LYS A 1 261 ? 39.303 -16.802 2.589 1.00 57.53 261 LYS A CA 1
ATOM 2093 C C . LYS A 1 261 ? 39.522 -17.332 4.017 1.00 57.53 261 LYS A C 1
ATOM 2095 O O . LYS A 1 261 ? 38.923 -16.854 4.974 1.00 57.53 261 LYS A O 1
ATOM 2100 N N . GLY A 1 262 ? 40.402 -18.328 4.146 1.00 39.12 262 GLY A N 1
ATOM 2101 C CA . GLY A 1 262 ? 41.001 -18.795 5.410 1.00 39.12 262 GLY A CA 1
ATOM 2102 C C . GLY A 1 262 ? 42.473 -18.358 5.549 1.00 39.12 262 GLY A C 1
ATOM 2103 O O . GLY A 1 262 ? 43.074 -17.957 4.557 1.00 39.12 262 GLY A O 1
ATOM 2104 N N . PRO A 1 263 ? 43.062 -18.368 6.759 1.00 42.00 263 PRO A N 1
ATOM 2105 C CA . PRO A 1 263 ? 44.020 -17.361 7.220 1.00 42.00 263 PRO A CA 1
ATOM 2106 C C . PRO A 1 263 ? 45.462 -17.609 6.754 1.00 42.00 263 PRO A C 1
ATOM 2108 O O . PRO A 1 263 ? 46.028 -18.675 6.983 1.00 42.00 263 PRO A O 1
ATOM 2111 N N . THR A 1 264 ? 46.121 -16.584 6.207 1.00 40.50 264 THR A N 1
ATOM 2112 C CA . THR A 1 264 ? 47.587 -16.564 6.085 1.00 40.50 264 THR A CA 1
ATOM 2113 C C . THR A 1 264 ? 48.202 -16.384 7.475 1.00 40.50 264 THR A C 1
ATOM 2115 O O . THR A 1 264 ? 48.276 -15.272 8.004 1.00 40.50 264 THR A O 1
ATOM 2118 N N . GLY A 1 265 ? 48.582 -17.507 8.087 1.00 36.47 265 GLY A N 1
ATOM 2119 C CA . GLY A 1 265 ? 49.345 -17.583 9.328 1.00 36.47 265 GLY A CA 1
ATOM 2120 C C . GLY A 1 265 ? 50.784 -17.076 9.175 1.00 36.47 265 GLY A C 1
ATOM 2121 O O . GLY A 1 265 ? 51.395 -17.172 8.114 1.00 36.47 265 GLY A O 1
ATOM 2122 N N . LYS A 1 266 ? 51.283 -16.500 10.271 1.00 41.34 266 LYS A N 1
ATOM 2123 C CA . LYS A 1 266 ? 52.597 -15.872 10.470 1.00 41.34 266 LYS A CA 1
ATOM 2124 C C . LYS A 1 266 ? 53.748 -16.882 10.625 1.00 41.34 266 LYS A C 1
ATOM 2126 O O . LYS A 1 266 ? 53.508 -18.023 10.998 1.00 41.34 266 LYS A O 1
ATOM 2131 N N . HIS A 1 267 ? 54.966 -16.332 10.489 1.00 35.09 267 HIS A N 1
ATOM 2132 C CA . HIS A 1 267 ? 56.305 -16.678 11.032 1.00 35.09 267 HIS A CA 1
ATOM 2133 C C . HIS A 1 267 ? 57.329 -16.767 9.879 1.00 35.09 267 HIS A C 1
ATOM 2135 O O . HIS A 1 267 ? 57.042 -17.372 8.862 1.00 35.09 267 HIS A O 1
ATOM 2141 N N . SER A 1 268 ? 58.507 -16.138 9.892 1.00 31.80 268 SER A N 1
ATOM 2142 C CA . SER A 1 268 ? 59.449 -15.907 10.987 1.00 31.80 268 SER A CA 1
ATOM 2143 C C . SER A 1 268 ? 60.399 -14.736 10.675 1.00 31.80 268 SER A C 1
ATOM 2145 O O . SER A 1 268 ? 60.701 -14.454 9.519 1.00 31.80 268 SER A O 1
ATOM 2147 N N . ALA A 1 269 ? 60.890 -14.087 11.731 1.00 36.00 269 ALA A N 1
ATOM 2148 C CA . ALA A 1 269 ? 61.964 -13.098 11.713 1.00 36.00 269 ALA A CA 1
ATOM 2149 C C . ALA A 1 269 ? 63.353 -13.748 11.553 1.00 36.00 269 ALA A C 1
ATOM 2151 O O . ALA A 1 269 ? 63.544 -14.857 12.049 1.00 36.00 269 ALA A O 1
ATOM 2152 N N . ALA A 1 270 ? 64.301 -13.027 10.931 1.00 33.81 270 ALA A N 1
ATOM 2153 C CA . ALA A 1 270 ? 65.723 -12.830 11.303 1.00 33.81 270 ALA A CA 1
ATOM 2154 C C . ALA A 1 270 ? 66.442 -12.006 10.185 1.00 33.81 270 ALA A C 1
ATOM 2156 O O . ALA A 1 270 ? 65.830 -11.756 9.152 1.00 33.81 270 ALA A O 1
ATOM 2157 N N . PRO A 1 271 ? 67.686 -11.510 10.357 1.00 41.44 271 PRO A N 1
ATOM 2158 C CA . PRO A 1 271 ? 67.977 -10.229 10.994 1.00 41.44 271 PRO A CA 1
ATOM 2159 C C . PRO A 1 271 ? 68.778 -9.245 10.104 1.00 41.44 271 PRO A C 1
ATOM 2161 O O . PRO A 1 271 ? 69.201 -9.541 8.993 1.00 41.44 271 PRO A O 1
ATOM 2164 N N . LYS A 1 272 ? 68.982 -8.050 10.671 1.00 45.44 272 LYS A N 1
ATOM 2165 C CA . LYS A 1 272 ? 69.760 -6.884 10.214 1.00 45.44 272 LYS A CA 1
ATOM 2166 C C . LYS A 1 272 ? 71.067 -7.198 9.461 1.00 45.44 272 LYS A C 1
ATOM 2168 O O . LYS A 1 272 ? 71.883 -7.971 9.959 1.00 45.44 272 LYS A O 1
ATOM 2173 N N . ARG A 1 273 ? 71.362 -6.400 8.426 1.00 30.25 273 ARG A N 1
ATOM 2174 C CA . ARG A 1 273 ? 72.710 -5.865 8.147 1.00 30.25 273 ARG A CA 1
ATOM 2175 C C . ARG A 1 273 ? 72.631 -4.560 7.345 1.00 30.25 273 ARG A C 1
ATOM 2177 O O . ARG A 1 273 ? 71.931 -4.495 6.343 1.00 30.25 273 ARG A O 1
ATOM 2184 N N . CYS A 1 274 ? 73.343 -3.547 7.837 1.00 33.66 274 CYS A N 1
ATOM 2185 C CA . CYS A 1 274 ? 73.717 -2.331 7.117 1.00 33.66 274 CYS A CA 1
ATOM 2186 C C . CYS A 1 274 ? 74.599 -2.685 5.912 1.00 33.66 274 CYS A C 1
ATOM 2188 O O . CYS A 1 274 ? 75.436 -3.575 6.073 1.00 33.66 274 CYS A O 1
ATOM 2190 N N . ILE A 1 275 ? 74.448 -1.988 4.782 1.00 37.41 275 ILE A N 1
ATOM 2191 C CA . ILE A 1 275 ? 75.326 -0.906 4.278 1.00 37.41 275 ILE A CA 1
ATOM 2192 C C . ILE A 1 275 ? 74.424 0.044 3.486 1.00 37.41 275 ILE A C 1
ATOM 2194 O O . ILE A 1 275 ? 73.554 -0.481 2.756 1.00 37.41 275 ILE A O 1
#

pLDDT: mean 71.47, std 21.61, range [24.47, 96.25]

Organism: Aspergillus parasiticus (NCBI:txid5067)

Radius of gyration: 26.78 Å; chains: 1; bounding box: 105×50×65 Å

InterPro domains:
  IPR022198 Protein of unknown function DUF3723 [PF12520] (2-189)

Sequence (275 aa):
MTVQTSSSSFRSVSGSDIDWFDVAYRVLWLYALREYLEMPAEPKKKLAGPRSGQVNEKVLFEFASLAHKLGFRSERIQDLLQRDPDREIARRLLLTARKSDRFRYHDLERCVTGVTELMKSAQAIRDGDDTDEGEDQVRSPNRRGIPNLPGQARDKPYLFLDKLHADVACGPTLTSLFIQRSTYFAFFGKQISVDAVDVNSMHEEQATTDQPRPGPEQSAGGHPRPELMIVDEDHQQDRLENLRRTADEREARLEQLTKGKGPTGKHSAAPKRCI

Secondary structure (DSSP, 8-state):
-EEE-SSS-EEE---TT--HHHHHHHHHHHHHHHHTTTSPPP----SSSPPPPPP-HHHHHHHHHHHHHTT---HHHHHHHHS-HHHHHHHHHHHHHS-TTT---SSHHHHHHHHHHHHHTPPPPPS-----------PPPP--SSPPHHHHHHHGGG-SHHHHHS-----SS--HHHHHHHHHHHHH-S--SS-HHHHH-S-------------------PPPPPPP----HHHHHHHHHHHHHHHHHHHHHHHHHHHT---------------

Foldseek 3Di:
DWFDQFLPDIDDFDDDQAPLVLRLVLSLVLLCLLCVVQDWDPQDPDPDDPTTDDHQLVSVLSSLVSCVVSPDDDPVSVVSVVDDSQLVVLLVCVPPVDPPVPDDDPDSNVSSVVSSVVVVPDDDDPPDDPDDPDPDPDDPDDPDPDQDPVLSVVLSRQSGPLSLLDDDDDDPDDGSNNVVSVVSCVVSNNDGSGPSCSVVPDDDPPDDDDDDDDDDDDDDDDDDDDDDPPDDVVVVVVVVVVVVVVVVVVVVVVVVVVVVDDDDDDDDDDDDDDD